Protein AF-A0A820QNE4-F1 (afdb_monomer_lite)

Sequence (200 aa):
MIDTIFLFCFWPSFNEATAAGLERLRAVINTYLSICSSVLGTFIASSLIRHGKLDMIHVRSSTLPRGVAVDTVASSNIGLHDAMIIGTLAGFISTIGFYAVLPKLKLIRIHDACGVHYLYGVPGFQDYLTNLYLTGGLQRSNNIQVVYQAAALVLTLAMTIVGVFFAGALLRLLIFVQKSQYLDDEVHWYKPDEIGSVKL

Secondary structure (DSSP, 8-state):
-HHHHHHHHHHHHHHHTT--HHHHHHHHHHHHHHHHHHHHHHHHHHHHHTTT---HHHHHHHSSTTTGGGTTTSSS---HHHHHHHHHHHHHHHHHHHHHTHHHHHHTT---SS-HIIIIIHHHHHHHHHHHHS---TT--HHHHHHHHHHHHHHHHHHHHHHHHHHHHHHHHSTTS--S--S-GGGTSPPPP-------

Structure (mmCIF, N/CA/C/O backbone):
data_AF-A0A820QNE4-F1
#
_entry.id   AF-A0A820QNE4-F1
#
loop_
_atom_site.group_PDB
_atom_site.id
_atom_site.type_symbol
_atom_site.label_atom_id
_atom_site.label_alt_id
_atom_site.label_comp_id
_atom_site.label_asym_id
_atom_site.label_entity_id
_atom_site.label_seq_id
_atom_site.pdbx_PDB_ins_code
_atom_site.Cartn_x
_atom_site.Cartn_y
_atom_site.Cartn_z
_atom_site.occupancy
_atom_site.B_iso_or_equiv
_atom_site.auth_seq_id
_atom_site.auth_comp_id
_atom_site.auth_asym_id
_atom_site.auth_atom_id
_atom_site.pdbx_PDB_model_num
ATOM 1 N N . MET A 1 1 ? -3.148 -10.133 12.595 1.00 83.94 1 MET A N 1
ATOM 2 C CA . MET A 1 1 ? -1.677 -10.285 12.559 1.00 83.94 1 MET A CA 1
ATOM 3 C C . MET A 1 1 ? -1.271 -11.496 11.736 1.00 83.94 1 MET A C 1
ATOM 5 O O . MET A 1 1 ? -0.307 -11.375 10.999 1.00 83.94 1 MET A O 1
ATOM 9 N N . ILE A 1 2 ? -1.967 -12.637 11.844 1.00 90.56 2 ILE A N 1
ATOM 10 C CA . ILE A 1 2 ? -1.700 -13.819 11.005 1.00 90.56 2 ILE A CA 1
ATOM 11 C C . ILE A 1 2 ? -1.774 -13.451 9.515 1.00 90.56 2 ILE A C 1
ATOM 13 O O . ILE A 1 2 ? -0.807 -13.644 8.790 1.00 90.56 2 ILE A O 1
ATOM 17 N N . ASP A 1 3 ? -2.874 -12.827 9.101 1.00 86.38 3 ASP A N 1
ATOM 18 C CA . ASP A 1 3 ? -3.081 -12.210 7.785 1.00 86.38 3 ASP A CA 1
ATOM 19 C C . ASP A 1 3 ? -1.890 -11.358 7.315 1.00 86.38 3 ASP A C 1
ATOM 21 O O . ASP A 1 3 ? -1.367 -11.563 6.222 1.00 86.38 3 ASP A O 1
ATOM 25 N N . THR A 1 4 ? -1.412 -10.447 8.164 1.00 88.12 4 THR A N 1
ATOM 26 C CA . THR A 1 4 ? -0.263 -9.583 7.867 1.00 88.12 4 THR A CA 1
ATOM 27 C C . THR A 1 4 ? 1.009 -10.382 7.617 1.00 88.12 4 THR A C 1
ATOM 29 O O . THR A 1 4 ? 1.751 -10.061 6.698 1.00 88.12 4 THR A O 1
ATOM 32 N N . ILE A 1 5 ? 1.271 -11.421 8.412 1.00 89.94 5 ILE A N 1
ATOM 33 C CA . ILE A 1 5 ? 2.470 -12.255 8.261 1.00 89.94 5 ILE A CA 1
ATOM 34 C C . ILE A 1 5 ? 2.394 -13.060 6.961 1.00 89.94 5 ILE A C 1
ATOM 36 O O . ILE A 1 5 ? 3.366 -13.097 6.214 1.00 89.94 5 ILE A O 1
ATOM 40 N N . PHE A 1 6 ? 1.236 -13.650 6.654 1.00 91.00 6 PHE A N 1
ATOM 41 C CA . PHE A 1 6 ? 1.032 -14.368 5.395 1.00 91.00 6 PHE A CA 1
ATOM 42 C C . PHE A 1 6 ? 1.269 -13.456 4.193 1.00 91.00 6 PHE A C 1
ATOM 44 O O . PHE A 1 6 ? 2.062 -13.786 3.313 1.00 91.00 6 PHE A O 1
ATOM 51 N N . LEU A 1 7 ? 0.635 -12.284 4.176 1.00 89.94 7 LEU A N 1
ATOM 52 C CA . LEU A 1 7 ? 0.797 -11.344 3.075 1.00 89.94 7 LEU A CA 1
ATOM 53 C C . LEU A 1 7 ? 2.243 -10.818 3.004 1.00 89.94 7 LEU A C 1
ATOM 55 O O . LEU A 1 7 ? 2.778 -10.717 1.909 1.00 89.94 7 LEU A O 1
ATOM 59 N N . PHE A 1 8 ? 2.919 -10.580 4.134 1.00 89.50 8 PHE A N 1
ATOM 60 C CA . PHE A 1 8 ? 4.337 -10.196 4.173 1.00 89.50 8 PHE A 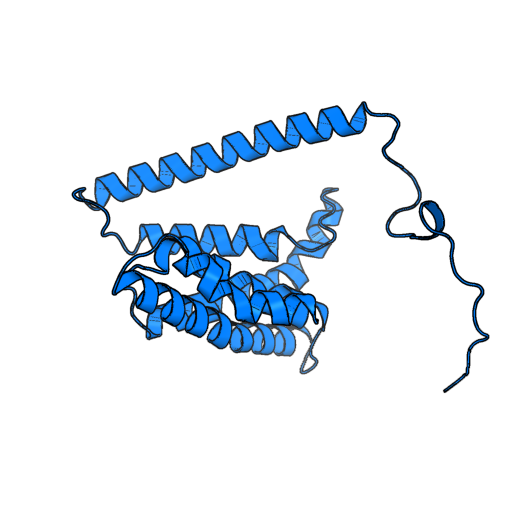CA 1
ATOM 61 C C . PHE A 1 8 ? 5.235 -11.257 3.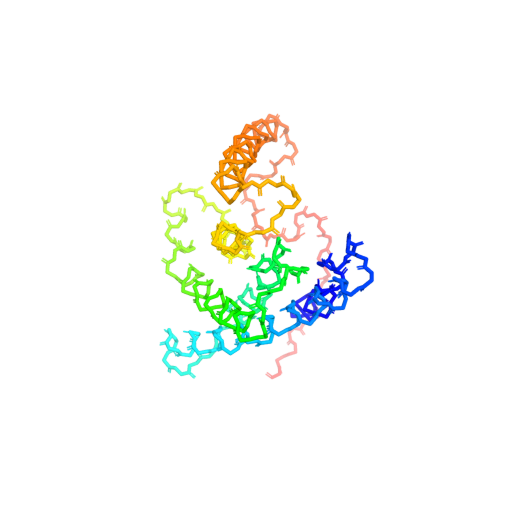519 1.00 89.50 8 PHE A C 1
ATOM 63 O O . PHE A 1 8 ? 6.101 -10.921 2.714 1.00 89.50 8 PHE A O 1
ATOM 70 N N . CYS A 1 9 ? 5.027 -12.535 3.846 1.00 91.38 9 CYS A N 1
ATOM 71 C CA . CYS A 1 9 ? 5.841 -13.633 3.329 1.00 91.38 9 CYS A CA 1
ATOM 72 C C . CYS A 1 9 ? 5.604 -13.902 1.838 1.00 91.38 9 CYS A C 1
ATOM 74 O O . CYS A 1 9 ? 6.553 -14.226 1.129 1.00 91.38 9 CYS A O 1
ATOM 76 N N . PHE A 1 10 ? 4.362 -13.776 1.363 1.00 93.19 10 PHE A N 1
ATOM 77 C CA . PHE A 1 10 ? 3.991 -14.150 -0.006 1.00 93.19 10 PHE A CA 1
ATOM 78 C C . PHE A 1 10 ? 3.961 -12.984 -1.000 1.00 93.19 10 PHE A C 1
ATOM 80 O O . PHE A 1 10 ? 3.854 -13.221 -2.202 1.00 93.19 10 PHE A O 1
ATOM 87 N N . TRP A 1 11 ? 4.115 -11.735 -0.551 1.00 92.50 11 TRP A N 1
ATOM 88 C CA . TRP A 1 11 ? 4.154 -10.589 -1.464 1.00 92.50 11 TRP A CA 1
ATOM 89 C C . TRP A 1 11 ? 5.283 -10.639 -2.505 1.00 92.50 11 TRP A C 1
ATOM 91 O O . TRP A 1 11 ? 5.022 -10.319 -3.662 1.00 92.50 11 TRP A O 1
ATOM 101 N N . PRO A 1 12 ? 6.524 -11.052 -2.169 1.00 94.25 12 PRO A N 1
ATOM 102 C CA . PRO A 1 12 ? 7.571 -11.202 -3.178 1.00 94.25 12 PRO A CA 1
ATOM 103 C C . PRO A 1 12 ? 7.164 -12.157 -4.306 1.00 94.25 12 PRO A C 1
ATOM 105 O O . PRO A 1 12 ? 7.439 -11.874 -5.468 1.00 94.25 12 PRO A O 1
ATOM 108 N N . SER A 1 13 ? 6.436 -13.230 -3.976 1.00 93.88 13 SER A N 1
ATOM 109 C CA . SER A 1 13 ? 5.892 -14.163 -4.967 1.00 93.88 13 SER A CA 1
ATOM 110 C C . SER A 1 13 ? 4.777 -13.553 -5.817 1.00 93.88 13 SER A C 1
ATOM 112 O O . SER A 1 13 ? 4.631 -13.912 -6.981 1.00 93.88 13 SER A O 1
ATOM 114 N N . PHE A 1 14 ? 4.005 -12.616 -5.263 1.00 92.81 14 PHE A N 1
ATOM 115 C CA . PHE A 1 14 ? 3.003 -11.863 -6.014 1.00 92.81 14 PHE A CA 1
ATOM 116 C C . PHE A 1 14 ? 3.662 -10.963 -7.072 1.00 92.81 14 PHE A C 1
ATOM 118 O O . PHE A 1 14 ? 3.334 -11.070 -8.251 1.00 92.81 14 PHE A O 1
ATOM 125 N N . ASN A 1 15 ? 4.652 -10.155 -6.677 1.00 92.44 15 ASN A N 1
ATOM 126 C CA . ASN A 1 15 ? 5.321 -9.209 -7.580 1.00 92.44 15 ASN A CA 1
ATOM 127 C C . ASN A 1 15 ? 6.228 -9.905 -8.616 1.00 92.44 15 ASN A C 1
ATOM 129 O O . ASN A 1 15 ? 6.483 -9.363 -9.690 1.00 92.44 15 ASN A O 1
ATOM 133 N N . GLU A 1 16 ? 6.743 -11.103 -8.319 1.00 93.75 16 GLU A N 1
ATOM 134 C CA . GLU A 1 16 ? 7.575 -11.858 -9.265 1.00 93.75 16 GLU A CA 1
ATOM 135 C C . GLU A 1 16 ? 6.760 -12.678 -10.281 1.00 93.75 16 GLU A C 1
ATOM 137 O O . GLU A 1 16 ? 7.333 -13.153 -11.263 1.00 93.75 16 GLU A O 1
ATOM 142 N N . ALA A 1 17 ? 5.452 -12.870 -10.059 1.00 93.44 17 ALA A N 1
ATOM 143 C CA . ALA A 1 17 ? 4.640 -13.870 -10.759 1.00 93.44 17 ALA A CA 1
ATOM 144 C C . ALA A 1 17 ? 4.645 -13.722 -12.291 1.00 93.44 17 ALA A C 1
ATOM 146 O O . ALA A 1 17 ? 4.551 -14.716 -13.011 1.00 93.44 17 ALA A O 1
ATOM 147 N N . THR A 1 18 ? 4.766 -12.492 -12.795 1.00 86.38 18 THR A N 1
ATOM 148 C CA . THR A 1 18 ? 4.791 -12.186 -14.234 1.00 86.38 18 THR A CA 1
ATOM 149 C C . THR A 1 18 ? 6.200 -11.975 -14.792 1.00 86.38 18 THR A C 1
ATOM 151 O O . THR A 1 18 ? 6.345 -11.703 -15.983 1.00 86.38 18 THR A O 1
ATOM 154 N N . ALA A 1 19 ? 7.241 -12.070 -13.962 1.00 89.94 19 ALA A N 1
ATOM 155 C CA . ALA A 1 19 ? 8.629 -11.849 -14.354 1.00 89.94 19 ALA A CA 1
ATOM 156 C C . ALA A 1 19 ? 9.342 -13.164 -14.714 1.00 89.94 19 ALA A C 1
ATOM 158 O O . ALA A 1 19 ? 9.012 -14.245 -14.222 1.00 89.94 19 ALA A O 1
ATOM 159 N N . ALA A 1 20 ? 10.376 -13.075 -15.554 1.00 90.50 20 ALA A N 1
ATOM 160 C CA . ALA A 1 20 ? 11.150 -14.231 -16.003 1.00 90.50 20 ALA A CA 1
ATOM 161 C C . ALA A 1 20 ? 12.660 -14.041 -15.786 1.00 90.50 20 ALA A C 1
ATOM 163 O O . ALA A 1 20 ? 13.188 -12.930 -15.809 1.00 90.50 20 ALA A O 1
ATOM 164 N N . GLY A 1 21 ? 13.379 -15.148 -15.580 1.00 92.50 21 GLY A N 1
ATOM 165 C CA . GLY A 1 21 ? 14.841 -15.146 -15.479 1.00 92.50 21 GLY A CA 1
ATOM 166 C C . GLY A 1 21 ? 15.380 -14.238 -14.365 1.00 92.50 21 GLY A C 1
ATOM 167 O O . GLY A 1 21 ? 14.986 -14.359 -13.206 1.00 92.50 21 GLY A O 1
ATOM 168 N N . LEU A 1 22 ? 16.304 -13.337 -14.717 1.00 90.62 22 LEU A N 1
ATOM 169 C CA . LEU A 1 22 ? 16.953 -12.419 -13.771 1.00 90.62 22 LEU A CA 1
ATOM 170 C C . LEU A 1 22 ? 15.989 -11.368 -13.198 1.00 90.62 22 LEU A C 1
ATOM 172 O O . LEU A 1 22 ? 16.142 -10.952 -12.051 1.00 90.62 22 LEU A O 1
ATOM 176 N N . GLU A 1 23 ? 14.985 -10.959 -13.974 1.00 90.25 23 GLU A N 1
ATOM 177 C CA . GLU A 1 23 ? 13.972 -9.995 -13.533 1.00 90.25 23 GLU A CA 1
ATOM 178 C C . GLU A 1 23 ? 13.122 -10.556 -12.394 1.00 90.25 23 GLU A C 1
ATOM 180 O O . GLU A 1 23 ? 12.764 -9.819 -11.480 1.00 90.25 23 GLU A O 1
ATOM 185 N N . ARG A 1 24 ? 12.880 -11.873 -12.400 1.00 94.50 24 ARG A N 1
ATOM 186 C CA . ARG A 1 24 ? 12.163 -12.576 -11.332 1.00 94.50 24 ARG A CA 1
ATOM 187 C C . ARG A 1 24 ? 12.914 -12.499 -10.003 1.00 94.50 24 ARG A C 1
ATOM 189 O O . ARG A 1 24 ? 12.361 -12.066 -8.999 1.00 94.50 24 ARG A O 1
ATOM 196 N N . LEU A 1 25 ? 14.209 -12.830 -10.012 1.00 94.19 25 LEU A N 1
ATOM 197 C CA . LEU A 1 25 ? 15.052 -12.714 -8.817 1.00 94.19 25 LEU A CA 1
ATOM 198 C C . LEU A 1 25 ? 15.099 -11.267 -8.303 1.00 94.19 25 LEU A C 1
ATOM 200 O O . LEU A 1 25 ? 15.051 -11.031 -7.097 1.00 94.19 25 LEU A O 1
ATOM 204 N N . ARG A 1 26 ? 15.166 -10.294 -9.218 1.00 93.31 26 ARG A N 1
ATOM 205 C CA . ARG A 1 26 ? 15.162 -8.878 -8.855 1.00 93.31 26 ARG A CA 1
ATOM 206 C C . ARG A 1 26 ? 13.836 -8.449 -8.224 1.00 93.31 26 ARG A C 1
ATOM 208 O O . ARG A 1 26 ? 13.870 -7.785 -7.192 1.00 93.31 26 ARG A O 1
ATOM 215 N N . ALA A 1 27 ? 12.708 -8.892 -8.779 1.00 93.81 27 ALA A N 1
ATOM 216 C CA . ALA A 1 27 ? 11.379 -8.646 -8.228 1.00 93.81 27 ALA A CA 1
ATOM 217 C C . ALA A 1 27 ? 11.249 -9.156 -6.793 1.00 93.81 27 ALA A C 1
ATOM 219 O O . ALA A 1 27 ? 10.794 -8.409 -5.924 1.00 93.81 27 ALA A O 1
ATOM 220 N N . VAL A 1 28 ? 11.744 -10.365 -6.514 1.00 95.25 28 VAL A N 1
ATOM 221 C CA . VAL A 1 28 ? 11.767 -10.913 -5.150 1.00 95.25 28 VAL A CA 1
ATOM 222 C C . VAL A 1 28 ? 12.602 -10.046 -4.215 1.00 95.25 28 VAL A C 1
ATOM 224 O O . VAL A 1 28 ? 12.120 -9.653 -3.155 1.00 95.25 28 VAL A O 1
ATOM 227 N N . ILE A 1 29 ? 13.841 -9.725 -4.599 1.00 94.69 29 ILE A N 1
ATOM 228 C CA . ILE A 1 29 ? 14.779 -8.994 -3.735 1.00 94.69 29 ILE A CA 1
ATOM 229 C C . ILE A 1 29 ? 14.289 -7.567 -3.463 1.00 94.69 29 ILE A C 1
ATOM 231 O O . ILE A 1 29 ? 14.267 -7.143 -2.307 1.00 94.69 29 ILE A O 1
ATOM 235 N N . ASN A 1 30 ? 13.868 -6.835 -4.497 1.00 93.88 30 ASN A N 1
ATOM 236 C CA . ASN A 1 30 ? 13.362 -5.467 -4.361 1.00 93.88 30 ASN A CA 1
ATOM 237 C C . ASN A 1 30 ? 12.115 -5.424 -3.471 1.00 93.88 30 ASN A C 1
ATOM 239 O O . ASN A 1 30 ? 12.021 -4.588 -2.571 1.00 93.88 30 ASN A O 1
ATOM 243 N N . THR A 1 31 ? 11.187 -6.360 -3.681 1.00 94.62 31 THR A N 1
ATOM 244 C CA . THR A 1 31 ? 9.959 -6.458 -2.885 1.00 94.62 31 THR A CA 1
ATOM 245 C C . THR A 1 31 ? 10.274 -6.805 -1.435 1.00 94.62 31 THR A C 1
ATOM 247 O O . THR A 1 31 ? 9.809 -6.122 -0.526 1.00 94.62 31 THR A O 1
ATOM 250 N N . TYR A 1 32 ? 11.129 -7.801 -1.198 1.00 94.12 32 TYR A N 1
ATOM 251 C CA . TYR A 1 32 ? 11.534 -8.196 0.148 1.00 94.12 32 TYR A CA 1
ATOM 252 C C . TYR A 1 32 ? 12.196 -7.040 0.912 1.00 94.12 32 TYR A C 1
ATOM 254 O O . TYR A 1 32 ? 11.790 -6.719 2.029 1.00 94.12 32 TYR A O 1
ATOM 262 N N . LEU A 1 33 ? 13.165 -6.356 0.296 1.00 94.81 33 LEU A N 1
ATOM 263 C CA . LEU A 1 33 ? 13.858 -5.231 0.927 1.00 94.81 33 LEU A CA 1
ATOM 264 C C . LEU A 1 33 ? 12.934 -4.043 1.194 1.00 94.81 33 LEU A C 1
ATOM 266 O O . LEU A 1 33 ? 13.016 -3.460 2.275 1.00 94.81 33 LEU A O 1
ATOM 270 N N . SER A 1 34 ? 12.036 -3.720 0.258 1.00 94.69 34 SER A N 1
ATOM 271 C CA . SER A 1 34 ? 11.019 -2.682 0.452 1.00 94.69 34 SER A CA 1
ATOM 272 C C . SER A 1 34 ? 10.108 -3.009 1.633 1.00 94.69 34 SER A C 1
ATOM 274 O O . SER A 1 34 ? 9.874 -2.167 2.502 1.00 94.69 34 SER A O 1
ATOM 276 N N . ILE A 1 35 ? 9.616 -4.247 1.733 1.00 93.88 35 ILE A N 1
ATOM 277 C CA . ILE A 1 35 ? 8.710 -4.645 2.815 1.00 93.88 35 ILE A CA 1
ATOM 278 C C . ILE A 1 35 ? 9.449 -4.710 4.165 1.00 93.88 35 ILE A C 1
ATOM 280 O O . ILE A 1 35 ? 8.871 -4.347 5.187 1.00 93.88 35 ILE A O 1
ATOM 284 N N . CYS A 1 36 ? 10.734 -5.072 4.201 1.00 93.62 36 CYS A N 1
ATOM 285 C CA . CYS A 1 36 ? 11.544 -4.997 5.420 1.00 93.62 36 CYS A CA 1
ATOM 286 C C . CYS A 1 36 ? 11.805 -3.550 5.867 1.00 93.62 36 CYS A C 1
ATOM 288 O O . CYS A 1 36 ? 11.527 -3.200 7.017 1.00 93.62 36 CYS A O 1
ATOM 290 N N . SER A 1 37 ? 12.321 -2.697 4.976 1.00 93.94 37 SER A N 1
ATOM 291 C CA . SER A 1 37 ? 12.703 -1.313 5.303 1.00 93.94 37 SER A CA 1
ATOM 292 C C . SER A 1 37 ? 11.513 -0.493 5.774 1.00 93.94 37 SER A C 1
ATOM 294 O O . SER A 1 37 ? 11.562 0.294 6.718 1.00 93.94 37 SER A O 1
ATOM 296 N N . SER A 1 38 ? 10.381 -0.757 5.162 1.00 93.50 38 SER A N 1
ATOM 297 C CA . SER A 1 38 ? 9.154 -0.129 5.536 1.00 93.50 38 SER A CA 1
ATOM 298 C C . SER A 1 38 ? 8.715 -0.481 6.954 1.00 93.50 38 SER A C 1
ATOM 300 O O . SER A 1 38 ? 8.139 0.382 7.619 1.00 93.50 38 SER A O 1
ATOM 302 N N . VAL A 1 39 ? 8.974 -1.696 7.478 1.00 94.00 39 VAL A N 1
ATOM 303 C CA . VAL A 1 39 ? 8.604 -2.049 8.870 1.00 94.00 39 VAL A CA 1
ATOM 304 C C . VAL A 1 39 ? 9.246 -1.029 9.796 1.00 94.00 39 VAL A C 1
ATOM 306 O O . VAL A 1 39 ? 8.557 -0.462 10.638 1.00 94.00 39 VAL A O 1
ATOM 309 N N . LEU A 1 40 ? 10.509 -0.690 9.540 1.00 93.94 40 LEU A N 1
ATOM 310 C CA . LEU A 1 40 ? 11.218 0.360 10.261 1.00 93.94 40 LEU A CA 1
ATOM 311 C C . LEU A 1 40 ? 10.491 1.706 10.141 1.00 93.94 40 LEU A C 1
ATOM 313 O O . LEU A 1 40 ? 10.172 2.310 11.162 1.00 93.94 40 LEU A O 1
ATOM 317 N N . GLY A 1 41 ? 10.141 2.137 8.923 1.00 93.69 41 GLY A N 1
ATOM 318 C CA . GLY A 1 41 ? 9.391 3.379 8.688 1.00 93.69 41 GLY A CA 1
ATOM 319 C C . GLY A 1 41 ? 8.069 3.455 9.465 1.00 93.69 41 GLY A C 1
ATOM 320 O O . GLY A 1 41 ? 7.766 4.470 10.092 1.00 93.69 41 GLY A O 1
ATOM 321 N N . THR A 1 42 ? 7.312 2.358 9.508 1.00 94.38 42 THR A N 1
ATOM 322 C CA . THR A 1 42 ? 6.050 2.273 10.256 1.00 94.38 42 THR A CA 1
ATOM 323 C C . THR A 1 42 ? 6.255 2.306 11.764 1.00 94.38 42 THR A C 1
ATOM 325 O O . THR A 1 42 ? 5.501 2.995 12.450 1.00 94.38 42 THR A O 1
ATOM 328 N N . PHE A 1 43 ? 7.254 1.596 12.290 1.00 94.50 43 PHE A N 1
ATOM 329 C CA . PHE A 1 43 ? 7.551 1.595 13.724 1.00 94.50 43 PHE A CA 1
ATOM 330 C C . PHE A 1 43 ? 8.052 2.964 14.191 1.00 94.50 43 PHE A C 1
ATOM 332 O O . PHE A 1 43 ? 7.588 3.459 15.218 1.00 94.50 43 PHE A O 1
ATOM 339 N N . ILE A 1 44 ? 8.925 3.609 13.409 1.00 94.88 44 ILE A N 1
ATOM 340 C CA . ILE A 1 44 ? 9.398 4.974 13.668 1.00 94.88 44 ILE A CA 1
ATOM 341 C C . ILE A 1 44 ? 8.208 5.939 13.682 1.00 94.88 44 ILE A C 1
ATOM 343 O O . ILE A 1 44 ? 7.995 6.629 14.677 1.00 94.88 44 ILE A O 1
ATOM 347 N N . ALA A 1 45 ? 7.385 5.945 12.627 1.00 94.44 45 ALA A N 1
ATOM 348 C CA . ALA A 1 45 ? 6.210 6.812 12.549 1.00 94.44 45 ALA A CA 1
ATOM 349 C C . ALA A 1 45 ? 5.225 6.559 13.700 1.00 94.44 45 ALA A C 1
ATOM 351 O O . ALA A 1 45 ? 4.759 7.502 14.336 1.00 94.44 45 ALA A O 1
ATOM 352 N N . SER A 1 46 ? 4.930 5.293 14.010 1.00 95.38 46 SER A N 1
ATOM 353 C CA . SER A 1 46 ? 3.995 4.953 15.083 1.00 95.38 46 SER A CA 1
ATOM 354 C C . SER A 1 46 ? 4.516 5.398 16.446 1.00 95.38 46 SER A C 1
ATOM 356 O O . SER A 1 46 ? 3.736 5.924 17.236 1.00 95.38 46 SER A O 1
ATOM 358 N N . SER A 1 47 ? 5.809 5.201 16.714 1.00 95.00 47 SER A N 1
ATOM 359 C CA . SER A 1 47 ? 6.444 5.632 17.960 1.00 95.00 47 SER A CA 1
ATOM 360 C C . SER A 1 47 ? 6.410 7.155 18.104 1.00 95.00 47 SER A C 1
ATOM 362 O O . SER A 1 47 ? 6.028 7.664 19.158 1.00 95.00 47 SER A O 1
ATOM 364 N N . LEU A 1 48 ? 6.706 7.896 17.030 1.00 94.94 48 LEU A N 1
ATOM 365 C CA . LEU A 1 48 ? 6.636 9.362 17.020 1.00 94.94 48 LEU A CA 1
ATOM 366 C C . LEU A 1 48 ? 5.213 9.872 17.288 1.00 94.94 48 LEU A C 1
ATOM 368 O O . LEU A 1 48 ? 5.020 10.744 18.131 1.00 94.94 48 LEU A O 1
ATOM 372 N N . ILE A 1 49 ? 4.210 9.301 16.616 1.00 94.38 49 ILE A N 1
ATOM 373 C CA . ILE A 1 49 ? 2.802 9.715 16.737 1.00 94.38 49 ILE A CA 1
ATOM 374 C C . ILE A 1 49 ? 2.230 9.403 18.124 1.00 94.38 49 ILE A C 1
ATOM 376 O O . ILE A 1 49 ? 1.393 10.143 18.635 1.00 94.38 49 ILE A O 1
ATOM 380 N N . ARG A 1 50 ? 2.640 8.288 18.737 1.00 93.44 50 ARG A N 1
ATOM 381 C CA . ARG A 1 50 ? 2.073 7.798 20.004 1.00 93.44 50 ARG A CA 1
ATOM 382 C C . ARG A 1 50 ? 3.019 8.002 21.189 1.00 93.44 50 ARG A C 1
ATOM 384 O O . ARG A 1 50 ? 2.875 7.317 22.200 1.00 9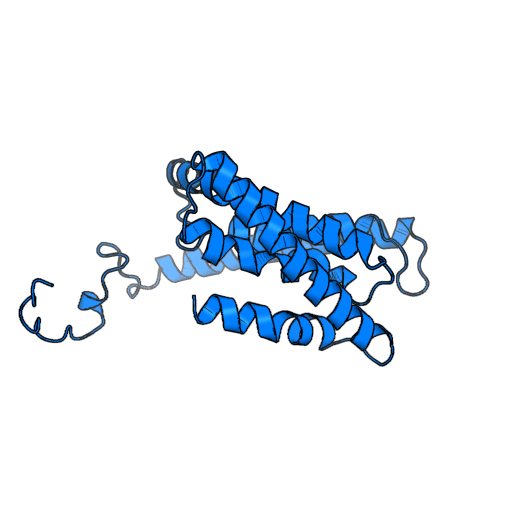3.44 50 ARG A O 1
ATOM 391 N N . HIS A 1 51 ? 3.963 8.940 21.073 1.00 92.50 51 HIS A N 1
ATOM 392 C CA . HIS A 1 51 ? 4.897 9.340 22.132 1.00 92.50 51 HIS A CA 1
ATOM 393 C C . HIS A 1 51 ? 5.633 8.152 22.779 1.00 92.50 51 HIS A C 1
ATOM 395 O O . HIS A 1 51 ? 5.610 7.968 23.995 1.00 92.50 51 HIS A O 1
ATOM 401 N N . GLY A 1 52 ? 6.254 7.312 21.952 1.00 90.44 52 GLY A N 1
ATOM 402 C CA . GLY A 1 52 ? 7.021 6.141 22.384 1.00 90.44 52 GLY A CA 1
ATOM 403 C C . GLY A 1 52 ? 6.210 4.849 22.508 1.00 90.44 52 GLY A C 1
ATOM 404 O O . GLY A 1 52 ? 6.787 3.798 22.779 1.00 90.44 52 GLY A O 1
ATOM 405 N N . LYS A 1 53 ? 4.888 4.887 22.296 1.00 91.75 53 LYS A N 1
ATOM 406 C CA . LYS A 1 53 ? 4.040 3.684 22.243 1.00 91.75 53 LYS A CA 1
ATOM 407 C C . LYS A 1 53 ? 3.848 3.204 20.803 1.00 91.75 53 LYS A C 1
ATOM 409 O O . LYS A 1 53 ? 3.975 3.968 19.852 1.00 91.75 53 LYS A O 1
ATOM 414 N N . LEU A 1 54 ? 3.514 1.930 20.631 1.00 92.06 54 LEU A N 1
ATOM 415 C CA . LEU A 1 54 ? 3.185 1.363 19.323 1.00 92.06 54 LEU A CA 1
ATOM 416 C C . LEU A 1 54 ? 1.686 1.097 19.240 1.00 92.06 54 LEU A C 1
ATOM 418 O O . LEU A 1 54 ? 1.102 0.540 20.168 1.00 92.06 54 LEU A O 1
ATOM 422 N N . ASP A 1 55 ? 1.070 1.505 18.131 1.00 91.12 55 ASP A N 1
ATOM 423 C CA . ASP A 1 55 ? -0.329 1.200 17.853 1.00 91.12 55 ASP A CA 1
ATOM 424 C C . ASP A 1 55 ? -0.417 -0.043 16.967 1.00 91.12 55 ASP A C 1
ATOM 426 O O . ASP A 1 55 ? 0.188 -0.105 15.892 1.00 91.12 55 ASP A O 1
ATOM 430 N N . MET A 1 56 ? -1.186 -1.036 17.407 1.00 89.75 56 MET A N 1
ATOM 431 C CA . MET A 1 56 ? -1.346 -2.286 16.671 1.00 89.75 56 MET A CA 1
ATOM 432 C C . MET A 1 56 ? -2.022 -2.073 15.310 1.00 89.75 56 MET A C 1
ATOM 434 O O . MET A 1 56 ? -1.767 -2.845 14.388 1.00 89.75 56 MET A O 1
ATOM 438 N N . ILE A 1 57 ? -2.843 -1.030 15.145 1.00 87.69 57 ILE A N 1
ATOM 439 C CA . ILE A 1 57 ? -3.446 -0.703 13.846 1.00 87.69 57 ILE A CA 1
ATOM 440 C C . ILE A 1 57 ? -2.362 -0.237 12.872 1.00 87.69 57 ILE A C 1
ATOM 442 O O . ILE A 1 57 ? -2.322 -0.698 11.735 1.00 87.69 57 ILE A O 1
ATOM 446 N N . HIS A 1 58 ? -1.422 0.600 13.319 1.00 89.88 58 HIS A N 1
ATOM 447 C CA . HIS A 1 58 ? -0.293 1.015 12.482 1.00 89.88 58 HIS A CA 1
ATOM 448 C C . HIS A 1 58 ? 0.595 -0.180 12.131 1.00 89.88 58 HIS A C 1
ATOM 450 O O . HIS A 1 58 ? 0.952 -0.365 10.973 1.00 89.88 58 HIS A O 1
ATOM 456 N N . VAL A 1 59 ? 0.911 -1.034 13.108 1.00 89.56 59 VAL A N 1
ATOM 457 C CA . VAL A 1 59 ? 1.748 -2.215 12.863 1.00 89.56 59 VAL A CA 1
ATOM 458 C C . VAL A 1 59 ? 1.051 -3.181 11.911 1.00 89.56 59 VAL A C 1
ATOM 460 O O . VAL A 1 59 ? 1.661 -3.610 10.947 1.00 89.56 59 VAL A O 1
ATOM 463 N N . ARG A 1 60 ? -0.227 -3.508 12.099 1.00 86.62 60 ARG A N 1
ATOM 464 C CA . ARG A 1 60 ? -0.932 -4.452 11.218 1.00 86.62 60 ARG A CA 1
ATOM 465 C C . ARG A 1 60 ? -1.159 -3.889 9.816 1.00 86.62 60 ARG A C 1
ATOM 467 O O . ARG A 1 60 ? -0.948 -4.596 8.836 1.00 86.62 60 ARG A O 1
ATOM 474 N N . SER A 1 61 ? -1.587 -2.634 9.730 1.00 80.75 61 SER A N 1
ATOM 475 C CA . SER A 1 61 ? -2.091 -2.059 8.483 1.00 80.75 61 SER A CA 1
ATOM 476 C C . SER A 1 61 ? -1.045 -1.268 7.715 1.00 80.75 61 SER A C 1
ATOM 478 O O . SER A 1 61 ? -1.176 -1.118 6.515 1.00 80.75 61 SER A O 1
ATOM 480 N N . SER A 1 62 ? 0.003 -0.755 8.359 1.00 79.56 62 SER A N 1
ATOM 481 C CA . SER A 1 62 ? 1.068 -0.021 7.666 1.00 79.56 62 SER A CA 1
ATOM 482 C C . SER A 1 62 ? 2.320 -0.865 7.438 1.00 79.56 62 SER A C 1
ATOM 484 O O . SER A 1 62 ? 3.172 -0.412 6.682 1.00 79.56 62 SER A O 1
ATOM 486 N N . THR A 1 63 ? 2.421 -2.094 7.990 1.00 76.56 63 THR A N 1
ATOM 487 C CA . THR A 1 63 ? 3.555 -3.009 7.706 1.00 76.56 63 THR A CA 1
ATOM 488 C C . THR A 1 63 ? 3.461 -3.803 6.396 1.00 76.56 63 THR A C 1
ATOM 490 O O . THR A 1 63 ? 4.444 -4.316 5.863 1.00 76.56 63 THR A O 1
ATOM 493 N N . LEU A 1 64 ? 2.264 -3.883 5.847 1.00 67.06 64 LEU A N 1
ATOM 494 C CA . LEU A 1 64 ? 1.963 -4.628 4.640 1.00 67.06 64 LEU A CA 1
ATOM 495 C C . LEU A 1 64 ? 1.915 -3.848 3.302 1.00 67.06 64 LEU A C 1
ATOM 497 O O . LEU A 1 64 ? 2.366 -4.396 2.300 1.00 67.06 64 LEU A O 1
ATOM 501 N N . PRO A 1 65 ? 1.468 -2.577 3.253 1.00 58.94 65 PRO A N 1
ATOM 502 C CA . PRO A 1 65 ? 1.271 -1.804 2.022 1.00 58.94 65 PRO A CA 1
ATOM 503 C C . PRO A 1 65 ? 2.489 -1.655 1.096 1.00 58.94 65 PRO A C 1
ATOM 505 O O . PRO A 1 65 ? 2.381 -1.115 0.004 1.00 58.94 65 PRO A O 1
ATOM 508 N N . ARG A 1 66 ? 3.690 -2.040 1.530 1.00 61.94 66 ARG A N 1
ATOM 509 C CA . ARG A 1 66 ? 4.947 -1.634 0.883 1.00 61.94 66 ARG A CA 1
ATOM 510 C C . ARG A 1 66 ? 5.425 -2.572 -0.211 1.00 61.94 66 ARG A C 1
ATOM 512 O O . ARG A 1 66 ? 6.288 -2.184 -0.989 1.00 61.94 66 ARG A O 1
ATOM 519 N N . GLY A 1 67 ? 4.809 -3.748 -0.316 1.00 70.75 67 GLY A N 1
ATOM 520 C CA . GLY A 1 67 ? 4.892 -4.556 -1.528 1.00 70.75 67 GLY A CA 1
ATOM 521 C C . GLY A 1 67 ? 4.171 -3.887 -2.702 1.00 70.75 67 GLY A C 1
ATOM 522 O O . GLY A 1 67 ? 4.661 -3.958 -3.822 1.00 70.75 67 GLY A O 1
ATOM 523 N N . VAL A 1 68 ? 3.087 -3.141 -2.426 1.00 85.81 68 VAL A N 1
ATOM 524 C CA . VAL A 1 68 ? 2.380 -2.305 -3.418 1.00 85.81 68 VAL A CA 1
ATOM 525 C C . VAL A 1 68 ? 3.266 -1.150 -3.890 1.00 85.81 68 VAL A C 1
ATOM 527 O O . VAL A 1 68 ? 3.270 -0.821 -5.065 1.00 85.81 68 VAL A O 1
ATOM 530 N N . ALA A 1 69 ? 4.037 -0.542 -2.980 1.00 88.56 69 ALA A N 1
ATOM 531 C CA . ALA A 1 69 ? 4.862 0.635 -3.273 1.00 88.56 69 ALA A CA 1
ATOM 532 C C . ALA A 1 69 ? 6.018 0.379 -4.261 1.00 88.56 69 ALA A C 1
ATOM 534 O O . ALA A 1 69 ? 6.647 1.336 -4.703 1.00 88.56 69 ALA A O 1
ATOM 535 N N . VAL A 1 70 ? 6.320 -0.887 -4.556 1.00 90.88 70 VAL A N 1
ATOM 536 C CA . VAL A 1 70 ? 7.342 -1.295 -5.529 1.00 90.88 70 VAL A CA 1
ATOM 537 C C . VAL A 1 70 ? 6.785 -2.249 -6.584 1.00 90.88 70 VAL A C 1
ATOM 539 O O . VAL A 1 70 ? 7.568 -2.917 -7.245 1.00 90.88 70 VAL A O 1
ATOM 542 N N . ASP A 1 71 ? 5.464 -2.368 -6.718 1.00 89.88 71 ASP A N 1
ATOM 543 C CA . ASP A 1 71 ? 4.818 -3.390 -7.549 1.00 89.88 71 ASP A CA 1
ATOM 544 C C . ASP A 1 71 ? 5.229 -3.265 -9.025 1.00 89.88 71 ASP A C 1
ATOM 546 O O . ASP A 1 71 ? 5.875 -4.149 -9.592 1.00 89.88 71 ASP A O 1
ATOM 550 N N . THR A 1 72 ? 4.992 -2.102 -9.635 1.00 88.31 72 THR A N 1
ATOM 551 C CA . THR A 1 72 ? 5.321 -1.862 -11.048 1.00 88.31 72 THR A CA 1
ATOM 552 C C . THR A 1 72 ? 6.820 -1.746 -11.317 1.00 88.31 72 THR A C 1
ATOM 554 O O . THR A 1 72 ? 7.247 -1.846 -12.470 1.00 88.31 72 THR A O 1
ATOM 557 N N . VAL A 1 73 ? 7.634 -1.512 -10.283 1.00 88.88 73 VAL A N 1
ATOM 558 C CA . VAL A 1 73 ? 9.095 -1.383 -10.395 1.00 88.88 73 VAL A CA 1
ATOM 559 C C . VAL A 1 73 ? 9.859 -2.578 -9.822 1.00 88.88 73 VAL A C 1
ATOM 561 O O . VAL A 1 73 ? 11.090 -2.551 -9.792 1.00 88.88 73 VAL A O 1
ATOM 564 N N . ALA A 1 74 ? 9.170 -3.647 -9.413 1.00 91.00 74 ALA A N 1
ATOM 565 C CA . ALA A 1 74 ? 9.786 -4.789 -8.745 1.00 91.00 74 ALA A CA 1
ATOM 566 C C . ALA A 1 74 ? 10.861 -5.440 -9.628 1.00 91.00 74 ALA A C 1
ATOM 568 O O . ALA A 1 74 ? 11.989 -5.655 -9.182 1.00 91.00 74 ALA A O 1
ATOM 569 N N . SER A 1 75 ? 10.547 -5.698 -10.898 1.00 89.31 75 SER A N 1
ATOM 570 C CA . SER A 1 75 ? 11.467 -6.293 -11.879 1.00 89.31 75 SER A CA 1
ATOM 571 C C . SER A 1 75 ? 12.522 -5.313 -12.415 1.00 89.31 75 SER A C 1
ATOM 573 O O . SER A 1 75 ? 13.556 -5.727 -12.963 1.00 89.31 75 SER A O 1
ATOM 575 N N . SER A 1 76 ? 12.300 -4.011 -12.237 1.00 86.94 76 SER A N 1
ATOM 576 C CA . SER A 1 76 ? 13.159 -2.947 -12.754 1.00 86.94 76 SER A CA 1
ATOM 577 C C . SER A 1 76 ? 14.478 -2.848 -11.989 1.00 86.94 76 SER A C 1
ATOM 579 O O . SER A 1 76 ? 14.582 -3.177 -10.805 1.00 86.94 76 SER A O 1
ATOM 581 N N . ASN A 1 77 ? 15.531 -2.382 -12.667 1.00 87.00 77 ASN A N 1
ATOM 582 C CA . ASN A 1 77 ? 16.853 -2.219 -12.060 1.00 87.00 77 ASN A CA 1
ATOM 583 C C . ASN A 1 77 ? 16.959 -0.926 -11.238 1.00 87.00 77 ASN A C 1
ATOM 585 O O . ASN A 1 77 ? 17.698 -0.016 -11.599 1.00 87.00 77 ASN A O 1
ATOM 589 N N . ILE A 1 78 ? 16.200 -0.857 -10.147 1.00 86.62 78 ILE A N 1
ATOM 590 C CA . ILE A 1 78 ? 16.121 0.319 -9.269 1.00 86.62 78 ILE A CA 1
ATOM 591 C C . ILE A 1 78 ? 17.268 0.372 -8.249 1.00 86.62 78 ILE A C 1
ATOM 593 O O . ILE A 1 78 ? 17.554 1.411 -7.682 1.00 86.62 78 ILE A O 1
ATOM 597 N N . GLY A 1 79 ? 17.958 -0.748 -8.023 1.00 87.19 79 GLY A N 1
ATOM 598 C CA . GLY A 1 79 ? 18.991 -0.857 -6.997 1.00 87.19 79 GLY A CA 1
ATOM 599 C C . GLY A 1 79 ? 18.430 -1.093 -5.588 1.00 87.19 79 GLY A C 1
ATOM 600 O O . GLY A 1 79 ? 17.323 -0.696 -5.234 1.00 87.19 79 GLY A O 1
ATOM 601 N N . LEU A 1 80 ? 19.227 -1.767 -4.757 1.00 91.19 80 LEU A N 1
ATOM 602 C CA . LEU A 1 80 ? 18.819 -2.224 -3.420 1.00 91.19 80 LEU A CA 1
ATOM 603 C C . LEU A 1 80 ? 18.480 -1.056 -2.479 1.00 91.19 80 LEU A C 1
ATOM 605 O O . LEU A 1 80 ? 17.559 -1.141 -1.672 1.00 91.19 80 LEU A O 1
ATOM 609 N N . HIS A 1 81 ? 19.240 0.033 -2.586 1.00 92.12 81 HIS A N 1
ATOM 610 C CA . HIS A 1 81 ? 19.064 1.233 -1.774 1.00 92.12 81 HIS A CA 1
ATOM 611 C C . HIS A 1 81 ? 17.719 1.914 -2.044 1.00 92.12 81 HIS A C 1
ATOM 613 O O . HIS A 1 81 ? 16.995 2.239 -1.102 1.00 92.12 81 HIS A O 1
ATOM 619 N N . ASP A 1 82 ? 17.352 2.066 -3.315 1.00 89.94 82 ASP A N 1
ATOM 620 C CA . ASP A 1 82 ? 16.134 2.783 -3.685 1.00 89.94 82 ASP A CA 1
ATOM 621 C C . ASP A 1 82 ? 14.896 1.977 -3.290 1.00 89.94 82 ASP A C 1
ATOM 623 O O . ASP A 1 82 ? 13.959 2.545 -2.730 1.00 89.94 82 ASP A O 1
ATOM 627 N N . ALA A 1 83 ? 14.938 0.643 -3.429 1.00 92.19 83 ALA A N 1
ATOM 628 C CA . ALA A 1 83 ? 13.904 -0.248 -2.895 1.00 92.19 83 ALA A CA 1
ATOM 629 C C . ALA A 1 83 ? 13.680 -0.032 -1.384 1.00 92.19 83 ALA A C 1
ATOM 631 O O . ALA A 1 83 ? 12.542 0.068 -0.919 1.00 92.19 83 ALA A O 1
ATOM 632 N N . MET A 1 84 ? 14.762 0.106 -0.607 1.00 94.56 84 MET A N 1
ATOM 633 C CA . MET A 1 84 ? 14.665 0.365 0.831 1.00 94.56 84 MET A CA 1
ATOM 634 C C . MET A 1 84 ? 14.101 1.758 1.146 1.00 94.56 84 MET A C 1
ATOM 636 O O . MET A 1 84 ? 13.299 1.882 2.078 1.00 94.56 84 MET A O 1
ATOM 640 N N . ILE A 1 85 ? 14.477 2.795 0.392 1.00 93.38 85 ILE A N 1
ATOM 641 C CA . ILE A 1 85 ? 13.933 4.152 0.564 1.00 93.38 85 ILE A CA 1
ATOM 642 C C . ILE A 1 85 ? 12.435 4.173 0.279 1.00 93.38 85 ILE A C 1
ATOM 644 O O . ILE A 1 85 ? 11.670 4.660 1.113 1.00 93.38 85 ILE A O 1
ATOM 648 N N . ILE A 1 86 ? 12.016 3.618 -0.861 1.00 92.62 86 ILE A N 1
ATOM 649 C CA . ILE A 1 86 ? 10.609 3.568 -1.278 1.00 92.62 86 ILE A CA 1
ATOM 650 C C . ILE A 1 86 ? 9.775 2.892 -0.191 1.00 92.62 86 ILE A C 1
ATOM 652 O O . ILE A 1 86 ? 8.770 3.454 0.252 1.00 92.62 86 ILE A O 1
ATOM 656 N N . GLY A 1 87 ? 10.240 1.742 0.305 1.00 93.56 87 GLY A N 1
ATOM 657 C CA . GLY A 1 87 ? 9.603 1.052 1.416 1.00 93.56 87 GLY A CA 1
ATOM 658 C C . GLY A 1 87 ? 9.517 1.921 2.673 1.00 93.56 87 GLY A C 1
ATOM 659 O O . GLY A 1 87 ? 8.430 2.110 3.224 1.00 93.56 87 GLY A O 1
ATOM 660 N N . THR A 1 88 ? 10.632 2.494 3.133 1.00 94.56 88 THR A N 1
ATOM 661 C CA . THR A 1 88 ? 10.664 3.313 4.360 1.00 94.56 88 THR A CA 1
ATOM 662 C C . THR A 1 88 ? 9.674 4.476 4.281 1.00 94.56 88 THR A C 1
ATOM 664 O O . THR A 1 88 ? 8.883 4.672 5.208 1.00 94.56 88 THR A O 1
ATOM 667 N N . LEU A 1 89 ? 9.662 5.198 3.155 1.00 93.56 89 LEU A N 1
ATOM 668 C CA . LEU A 1 89 ? 8.730 6.296 2.901 1.00 93.56 89 LEU A CA 1
ATOM 669 C C . LEU A 1 89 ? 7.280 5.810 2.862 1.00 93.56 89 LEU A C 1
ATOM 671 O O . LEU A 1 89 ? 6.431 6.402 3.524 1.00 93.56 89 LEU A O 1
ATOM 675 N N . ALA A 1 90 ? 7.001 4.701 2.175 1.00 93.25 90 ALA A N 1
ATOM 676 C CA . ALA A 1 90 ? 5.655 4.143 2.091 1.00 93.25 90 ALA A CA 1
ATOM 677 C C . ALA A 1 90 ? 5.120 3.743 3.475 1.00 93.25 90 ALA A C 1
ATOM 679 O O . ALA A 1 90 ? 3.978 4.058 3.815 1.00 93.25 90 ALA A O 1
ATOM 680 N N . GLY A 1 91 ? 5.947 3.102 4.309 1.00 92.75 91 GLY A N 1
ATOM 681 C CA . GLY A 1 91 ? 5.590 2.749 5.686 1.00 92.75 91 GLY A CA 1
ATOM 682 C C . GLY A 1 91 ? 5.338 3.972 6.565 1.00 92.75 91 GLY A C 1
ATOM 683 O O . GLY A 1 91 ? 4.400 3.972 7.359 1.00 92.75 91 GLY A O 1
ATOM 684 N N . PHE A 1 92 ? 6.129 5.029 6.391 1.00 93.44 92 PHE A N 1
ATOM 685 C CA . PHE A 1 92 ? 5.993 6.274 7.142 1.00 93.44 92 PHE A CA 1
ATOM 686 C C . PHE A 1 92 ? 4.733 7.063 6.742 1.00 93.44 92 PHE A C 1
ATOM 688 O O . PHE A 1 92 ? 3.929 7.430 7.603 1.00 93.44 92 PHE A O 1
ATOM 695 N N . ILE A 1 93 ? 4.521 7.268 5.436 1.00 92.88 93 ILE A N 1
ATOM 696 C CA . ILE A 1 93 ? 3.367 7.986 4.872 1.00 92.88 93 ILE A CA 1
ATOM 697 C C . ILE A 1 93 ? 2.063 7.265 5.222 1.00 92.88 93 ILE A C 1
ATOM 699 O O . ILE A 1 93 ? 1.112 7.908 5.670 1.00 92.88 93 ILE A O 1
ATOM 703 N N . SER A 1 94 ? 2.026 5.936 5.074 1.00 93.19 94 SER A N 1
ATOM 704 C CA . SER A 1 94 ? 0.834 5.140 5.391 1.00 93.19 94 SER A CA 1
ATOM 705 C C . SER A 1 94 ? 0.462 5.288 6.864 1.00 93.19 94 SER A C 1
ATOM 707 O O . SER A 1 94 ? -0.680 5.629 7.167 1.00 93.19 94 SER A O 1
ATOM 709 N N . THR A 1 95 ? 1.426 5.152 7.783 1.00 93.62 95 THR A N 1
ATOM 710 C CA . THR A 1 95 ? 1.176 5.296 9.225 1.00 93.62 95 THR A CA 1
ATOM 711 C C . THR A 1 95 ? 0.630 6.682 9.586 1.00 93.62 95 THR A C 1
ATOM 713 O O . THR A 1 95 ? -0.327 6.787 10.355 1.00 93.62 95 THR A O 1
ATOM 716 N N . ILE A 1 96 ? 1.190 7.754 9.012 1.00 91.81 96 ILE A N 1
ATOM 717 C CA . ILE A 1 96 ? 0.670 9.115 9.216 1.00 91.81 96 ILE A CA 1
ATOM 718 C C . ILE A 1 96 ? -0.752 9.241 8.668 1.00 91.81 96 ILE A C 1
ATOM 720 O O . ILE A 1 96 ? -1.607 9.837 9.320 1.00 91.81 96 ILE A O 1
ATOM 724 N N . GLY A 1 97 ? -1.026 8.672 7.496 1.00 89.44 97 GLY A N 1
ATOM 725 C CA . GLY A 1 97 ? -2.350 8.683 6.881 1.00 89.44 97 GLY A CA 1
ATOM 726 C C . GLY A 1 97 ? -3.418 7.983 7.723 1.00 89.44 97 GLY A C 1
ATOM 727 O O . GLY A 1 97 ? -4.489 8.553 7.959 1.00 89.44 97 GLY A O 1
ATOM 728 N N . PHE A 1 98 ? -3.095 6.797 8.252 1.00 88.94 98 PHE A N 1
ATOM 729 C CA . PHE A 1 98 ? -3.949 6.047 9.179 1.00 88.94 98 PHE A CA 1
ATOM 730 C C . PHE A 1 98 ? -4.301 6.863 10.427 1.00 88.94 98 PHE A C 1
ATOM 732 O O . PHE A 1 98 ? -5.457 6.873 10.848 1.00 88.94 98 PHE A O 1
ATOM 739 N N . TYR A 1 99 ? -3.333 7.587 10.990 1.00 90.31 99 TYR A N 1
ATOM 740 C CA . TYR A 1 99 ? -3.565 8.425 12.162 1.00 90.31 99 TYR A CA 1
ATOM 741 C C . TYR A 1 99 ? -4.335 9.714 11.837 1.00 90.31 99 TYR A C 1
ATOM 743 O O . TYR A 1 99 ? -5.314 10.051 12.501 1.00 90.31 99 TYR A O 1
ATOM 751 N N . ALA A 1 100 ? -3.886 10.465 10.831 1.00 88.88 100 ALA A N 1
ATOM 752 C CA . ALA A 1 100 ? -4.299 11.849 10.631 1.00 88.88 100 ALA A CA 1
ATOM 753 C C . ALA A 1 100 ? -5.514 12.010 9.713 1.00 88.88 100 ALA A C 1
ATOM 755 O O . ALA A 1 100 ? -6.275 12.967 9.877 1.00 88.88 100 ALA A O 1
ATOM 756 N N . VAL A 1 101 ? -5.684 11.132 8.721 1.00 85.69 101 VAL A N 1
ATOM 757 C CA . VAL A 1 101 ? -6.661 11.339 7.642 1.00 85.69 101 VAL A CA 1
ATOM 758 C C . VAL A 1 101 ? -7.813 10.350 7.704 1.00 85.69 101 VAL A C 1
ATOM 760 O O . VAL A 1 101 ? -8.951 10.758 7.477 1.00 85.69 101 VAL A O 1
ATOM 763 N N . LEU A 1 102 ? -7.573 9.096 8.094 1.00 86.00 102 LEU A N 1
ATOM 764 C CA . LEU A 1 102 ? -8.648 8.109 8.239 1.00 86.00 102 LEU A CA 1
ATOM 765 C C . LEU A 1 102 ? -9.800 8.594 9.153 1.00 86.00 102 LEU A C 1
ATOM 767 O O . LEU A 1 102 ? -10.962 8.435 8.770 1.00 86.00 102 LEU A O 1
ATOM 771 N N . PRO A 1 103 ? -9.551 9.279 10.293 1.00 86.19 103 PRO A N 1
ATOM 772 C CA . PRO A 1 103 ? -10.630 9.864 11.093 1.00 86.19 103 PRO A CA 1
ATOM 773 C C . PRO A 1 103 ? -11.361 11.013 10.381 1.00 86.19 103 PRO A C 1
ATOM 775 O O . PRO A 1 103 ? -12.563 11.188 10.569 1.00 86.19 103 PRO A O 1
ATOM 778 N N . LYS A 1 104 ? -10.657 11.785 9.543 1.00 89.81 104 LYS A N 1
ATOM 779 C CA . LYS A 1 104 ? -11.220 12.924 8.798 1.00 89.81 104 LYS A CA 1
ATOM 780 C C . LYS A 1 104 ? -12.090 12.478 7.623 1.00 89.81 104 LYS A C 1
ATOM 782 O O . LYS A 1 104 ? -13.063 13.157 7.314 1.00 89.81 104 LYS A O 1
ATOM 787 N N . LEU A 1 105 ? -11.805 11.327 7.007 1.00 86.94 105 LEU A N 1
ATOM 788 C CA . LEU A 1 105 ? -12.643 10.757 5.941 1.00 86.94 105 LEU A CA 1
ATOM 789 C C . LEU A 1 105 ? -14.076 10.471 6.420 1.00 86.94 105 LEU A C 1
ATOM 791 O O . LEU A 1 105 ? -15.037 10.693 5.681 1.00 86.94 105 LEU A O 1
ATOM 795 N N . LYS A 1 106 ? -14.242 10.096 7.695 1.00 85.00 106 LYS A N 1
ATOM 796 C CA . LYS A 1 106 ? -15.568 9.904 8.303 1.00 85.00 106 LYS A CA 1
ATOM 797 C C . LYS A 1 106 ? -16.396 11.192 8.316 1.00 85.00 106 LYS A C 1
ATOM 799 O O . LYS A 1 106 ? -17.612 11.130 8.149 1.00 85.00 106 LYS A O 1
ATOM 804 N N . LEU A 1 107 ? -15.754 12.359 8.439 1.00 89.56 107 LEU A N 1
ATOM 805 C CA . LEU A 1 107 ? -16.438 13.657 8.447 1.00 89.56 107 LEU A CA 1
ATOM 806 C C . LEU A 1 107 ? -17.108 13.970 7.100 1.00 89.56 107 LEU A C 1
ATOM 808 O O . LEU A 1 107 ? -18.166 14.591 7.067 1.00 89.56 107 LEU A O 1
ATOM 812 N N . ILE A 1 108 ? -16.538 13.479 5.997 1.00 92.50 108 ILE A N 1
ATOM 813 C CA . ILE A 1 108 ? -17.101 13.604 4.644 1.00 92.50 108 ILE A CA 1
ATOM 814 C C . ILE A 1 108 ? -17.933 12.379 4.229 1.00 92.50 108 ILE A C 1
ATOM 816 O O . ILE A 1 108 ? -18.207 12.182 3.048 1.00 92.50 108 ILE A O 1
ATOM 820 N N . ARG A 1 109 ? -18.363 11.560 5.201 1.00 89.50 109 ARG A N 1
ATOM 821 C CA . ARG A 1 109 ? -19.174 10.339 5.020 1.00 89.50 109 ARG A CA 1
ATOM 822 C C . ARG A 1 109 ? -18.496 9.226 4.209 1.00 89.50 109 ARG A C 1
ATOM 824 O O . ARG A 1 109 ? -19.179 8.303 3.759 1.00 89.50 109 ARG A O 1
ATOM 831 N N . ILE A 1 110 ? -17.170 9.259 4.075 1.00 89.69 110 ILE A N 1
ATOM 832 C CA . ILE A 1 110 ? -16.390 8.161 3.498 1.00 89.69 110 ILE A CA 1
ATOM 833 C C . ILE A 1 110 ? -15.971 7.229 4.635 1.00 89.69 110 ILE A C 1
ATOM 835 O O . ILE A 1 110 ? -15.124 7.560 5.464 1.00 89.69 110 ILE A O 1
ATOM 839 N N . HIS A 1 111 ? -16.602 6.059 4.682 1.00 89.31 111 HIS A N 1
ATOM 840 C CA . HIS A 1 111 ? -16.357 5.048 5.703 1.00 89.31 111 HIS A CA 1
ATOM 841 C C . HIS A 1 111 ? -15.382 4.007 5.161 1.00 89.31 111 HIS A C 1
ATOM 843 O O . HIS A 1 111 ? -15.783 3.037 4.527 1.00 89.31 111 HIS A O 1
ATOM 849 N N . ASP A 1 112 ? -14.095 4.226 5.409 1.00 90.50 112 ASP A N 1
ATOM 850 C CA . ASP A 1 112 ? -13.048 3.253 5.109 1.00 90.50 112 ASP A CA 1
ATOM 851 C C . ASP A 1 112 ? -12.760 2.416 6.367 1.00 90.50 112 ASP A C 1
ATOM 853 O O . ASP A 1 112 ? -12.058 2.857 7.278 1.00 90.50 112 ASP A O 1
ATOM 857 N N . ALA A 1 113 ? -13.382 1.235 6.454 1.00 86.19 113 ALA A N 1
ATOM 858 C CA . ALA A 1 113 ? -13.326 0.378 7.642 1.00 86.19 113 ALA A CA 1
ATOM 859 C C . ALA A 1 113 ? -11.934 -0.234 7.876 1.00 86.19 113 ALA A C 1
ATOM 861 O O . ALA A 1 113 ? -11.492 -0.328 9.020 1.00 86.19 113 ALA A O 1
ATOM 862 N N . CYS A 1 114 ? -11.237 -0.613 6.800 1.00 86.81 114 CYS A N 1
ATOM 863 C CA . CYS A 1 114 ? -9.917 -1.248 6.870 1.00 86.81 114 CYS A CA 1
ATOM 864 C C . CYS A 1 114 ? -8.761 -0.265 6.610 1.00 86.81 114 CYS A C 1
ATOM 866 O O . CYS A 1 114 ? -7.598 -0.638 6.756 1.00 86.81 114 CYS A O 1
ATOM 868 N N . GLY A 1 115 ? -9.058 0.978 6.222 1.00 88.44 115 GLY A N 1
ATOM 869 C CA . GLY A 1 115 ? -8.059 1.951 5.782 1.00 88.44 115 GLY A CA 1
ATOM 870 C C . GLY A 1 115 ? -7.422 1.577 4.444 1.00 88.44 115 GLY A C 1
ATOM 871 O O . GLY A 1 115 ? -6.227 1.808 4.248 1.00 88.44 115 GLY A O 1
ATOM 872 N N . VAL A 1 116 ? -8.197 0.986 3.525 1.00 89.75 116 VAL A N 1
ATOM 873 C CA . VAL A 1 116 ? -7.709 0.524 2.215 1.00 89.75 116 VAL A CA 1
ATOM 874 C C . VAL A 1 116 ? -7.070 1.647 1.400 1.00 89.75 116 VAL A C 1
ATOM 876 O O . VAL A 1 116 ? -6.161 1.394 0.611 1.00 89.75 116 VAL A O 1
ATOM 879 N N . HIS A 1 117 ? -7.475 2.900 1.622 1.00 89.75 117 HIS A N 1
ATOM 880 C CA . HIS A 1 117 ? -6.863 4.040 0.951 1.00 89.75 117 HIS A CA 1
ATOM 881 C C . HIS A 1 117 ? -5.378 4.201 1.308 1.00 89.75 117 HIS A C 1
ATOM 883 O O . HIS A 1 117 ? -4.560 4.445 0.427 1.00 89.75 117 HIS A O 1
ATOM 889 N N . TYR A 1 118 ? -5.015 4.002 2.576 1.00 89.44 118 TYR A N 1
ATOM 890 C CA . TYR A 1 118 ? -3.627 4.084 3.045 1.00 89.44 118 TYR A CA 1
ATOM 891 C C . TYR A 1 118 ? -2.889 2.745 2.983 1.00 89.44 118 TYR A C 1
ATOM 893 O O . TYR A 1 118 ? -1.667 2.722 3.076 1.00 89.44 118 TYR A O 1
ATOM 901 N N . LEU A 1 119 ? -3.619 1.646 2.787 1.00 87.69 119 LEU A N 1
ATOM 902 C CA . LEU A 1 119 ? -3.058 0.310 2.590 1.00 87.69 119 LEU A CA 1
ATOM 903 C C . LEU A 1 119 ? -2.749 -0.017 1.119 1.00 87.69 119 LEU A C 1
ATOM 905 O O . LEU A 1 119 ? -1.833 -0.781 0.845 1.00 87.69 119 LEU A O 1
ATOM 909 N N . TYR A 1 120 ? -3.491 0.544 0.167 1.00 90.25 120 TYR A N 1
ATOM 910 C CA . TYR A 1 120 ? -3.321 0.238 -1.258 1.00 90.25 120 TYR A CA 1
ATOM 911 C C . TYR A 1 120 ? -3.288 1.494 -2.123 1.00 90.25 120 TYR A C 1
ATOM 913 O O . TYR A 1 120 ? -2.428 1.618 -2.988 1.00 90.25 120 TYR A O 1
ATOM 921 N N . GLY A 1 121 ? -4.190 2.449 -1.875 1.00 90.25 121 GLY A N 1
ATOM 922 C CA . GLY A 1 121 ? -4.340 3.637 -2.720 1.00 90.25 121 GLY A CA 1
ATOM 923 C C . GLY A 1 121 ? -3.096 4.528 -2.749 1.00 90.25 121 GLY A C 1
ATOM 924 O O . GLY A 1 121 ? -2.513 4.749 -3.807 1.00 90.25 121 GLY A O 1
ATOM 925 N N . VAL A 1 122 ? -2.675 5.033 -1.588 1.00 91.38 122 VAL A N 1
ATOM 926 C CA . VAL A 1 122 ? -1.511 5.925 -1.468 1.00 91.38 122 VAL A CA 1
ATOM 927 C C . VAL A 1 122 ? -0.198 5.221 -1.838 1.00 91.38 122 VAL A C 1
ATOM 929 O O . VAL A 1 122 ? 0.550 5.787 -2.633 1.00 91.38 122 VAL A O 1
ATOM 932 N N . PRO A 1 123 ? 0.089 3.995 -1.359 1.00 92.06 123 PRO A N 1
ATOM 933 C CA . PRO A 1 123 ? 1.268 3.244 -1.793 1.00 92.06 123 PRO A CA 1
ATOM 934 C C . PRO A 1 123 ? 1.284 2.932 -3.293 1.00 92.06 123 PRO A C 1
ATOM 936 O O . PRO A 1 123 ? 2.331 3.063 -3.914 1.00 92.06 123 PRO A O 1
ATOM 939 N N . GLY A 1 124 ? 0.143 2.585 -3.898 1.00 91.31 124 GLY A N 1
ATOM 940 C CA . GLY A 1 124 ? 0.054 2.360 -5.345 1.00 91.31 124 GLY A CA 1
ATOM 941 C C . GLY A 1 124 ? 0.260 3.641 -6.153 1.00 91.31 124 GLY A C 1
ATOM 942 O O . GLY A 1 124 ? 0.912 3.632 -7.193 1.00 91.31 124 GLY A O 1
ATOM 943 N N . PHE A 1 125 ? -0.218 4.781 -5.646 1.00 91.00 125 PHE A N 1
ATOM 944 C CA . PHE A 1 125 ? 0.097 6.076 -6.247 1.00 91.00 125 PHE A CA 1
ATOM 945 C C . PHE A 1 125 ? 1.588 6.422 -6.116 1.00 91.00 125 PHE A C 1
ATOM 947 O O . PHE A 1 125 ? 2.178 6.961 -7.050 1.00 91.00 125 PHE A O 1
ATOM 954 N N . GLN A 1 126 ? 2.215 6.088 -4.986 1.00 90.94 126 GLN A N 1
ATOM 955 C CA . GLN A 1 126 ? 3.656 6.248 -4.801 1.00 90.94 126 GLN A CA 1
ATOM 956 C C . GLN A 1 126 ? 4.449 5.385 -5.795 1.00 90.94 126 GLN A C 1
ATOM 958 O O . GLN A 1 126 ? 5.348 5.909 -6.446 1.00 90.94 126 GLN A O 1
ATOM 963 N N . ASP A 1 127 ? 4.088 4.110 -5.955 1.00 90.06 127 ASP A N 1
ATOM 964 C CA . ASP A 1 127 ? 4.706 3.200 -6.928 1.00 90.06 127 ASP A CA 1
ATOM 965 C C . ASP A 1 127 ? 4.611 3.745 -8.357 1.00 90.06 127 ASP A C 1
ATOM 967 O O . ASP A 1 127 ? 5.604 3.813 -9.079 1.00 90.06 127 ASP A O 1
ATOM 971 N N . TYR A 1 128 ? 3.436 4.253 -8.733 1.00 88.19 128 TYR A N 1
ATOM 972 C CA . TYR A 1 128 ? 3.236 4.913 -10.017 1.00 88.19 128 TYR A CA 1
ATOM 973 C C . TYR A 1 128 ? 4.204 6.094 -10.235 1.00 88.19 128 TYR A C 1
ATOM 975 O O . TYR A 1 128 ? 4.813 6.216 -11.301 1.00 88.19 128 TYR A O 1
ATOM 983 N N . LEU A 1 129 ? 4.379 6.963 -9.231 1.00 86.88 129 LEU A N 1
ATOM 984 C CA . LEU A 1 129 ? 5.318 8.089 -9.317 1.00 86.88 129 LEU A CA 1
ATOM 985 C C . LEU A 1 129 ? 6.768 7.613 -9.443 1.00 86.88 129 LEU A C 1
ATOM 987 O O . LEU A 1 129 ? 7.551 8.189 -10.200 1.00 86.88 129 LEU A O 1
ATOM 991 N N . THR A 1 130 ? 7.124 6.551 -8.728 1.00 85.25 130 THR A N 1
ATOM 992 C CA . THR A 1 130 ? 8.439 5.922 -8.826 1.00 85.25 130 THR A CA 1
ATOM 993 C C . THR A 1 130 ? 8.667 5.331 -10.221 1.00 85.25 130 THR A C 1
ATOM 995 O O . THR A 1 130 ? 9.724 5.551 -10.813 1.00 85.25 130 THR A O 1
ATOM 998 N N . ASN A 1 131 ? 7.667 4.664 -10.800 1.00 83.88 131 ASN A N 1
ATOM 999 C CA . ASN A 1 131 ? 7.722 4.130 -12.161 1.00 83.88 131 ASN A CA 1
ATOM 1000 C C . ASN A 1 131 ? 7.927 5.230 -13.212 1.00 83.88 131 ASN A C 1
ATOM 1002 O O . ASN A 1 131 ? 8.697 5.056 -14.156 1.00 83.88 131 ASN A O 1
ATOM 1006 N N . LEU A 1 132 ? 7.285 6.385 -13.011 1.00 80.00 132 LEU A N 1
ATOM 1007 C CA . LEU A 1 132 ? 7.424 7.549 -13.882 1.00 80.00 132 LEU A CA 1
ATOM 1008 C C . LEU A 1 132 ? 8.868 8.061 -13.945 1.00 80.00 132 LEU A C 1
ATOM 1010 O O . LEU A 1 132 ? 9.327 8.486 -15.003 1.00 80.00 132 LEU A O 1
ATOM 1014 N N . TYR A 1 133 ? 9.573 8.023 -12.812 1.00 71.25 133 TYR A N 1
ATOM 1015 C CA . TYR A 1 133 ? 10.954 8.489 -12.702 1.00 71.25 133 TYR A CA 1
ATOM 1016 C C . TYR A 1 133 ? 11.963 7.460 -13.225 1.00 71.25 133 TYR A C 1
ATOM 1018 O O . TYR A 1 133 ? 12.939 7.817 -13.884 1.00 71.25 133 TYR A O 1
ATOM 1026 N N . LEU A 1 134 ? 11.713 6.168 -13.000 1.00 69.00 134 LEU A N 1
ATOM 1027 C CA . LEU A 1 134 ? 12.645 5.076 -13.317 1.00 69.00 134 LEU A CA 1
ATOM 1028 C C . LEU A 1 134 ? 12.586 4.620 -14.784 1.00 69.00 134 LEU A C 1
ATOM 1030 O O . LEU A 1 134 ? 12.895 3.478 -15.115 1.00 69.00 134 LEU A O 1
ATOM 1034 N N . THR A 1 135 ? 12.216 5.547 -15.669 1.00 54.72 135 THR A N 1
ATOM 1035 C CA . THR A 1 135 ? 12.060 5.381 -17.117 1.00 54.72 135 THR A CA 1
ATOM 1036 C C . THR A 1 135 ? 13.093 4.460 -17.779 1.00 54.72 135 THR A C 1
ATOM 1038 O O . THR A 1 135 ? 14.258 4.814 -17.953 1.00 54.72 135 THR A O 1
ATOM 1041 N N . GLY A 1 136 ? 12.607 3.303 -18.233 1.00 53.16 136 GLY A N 1
ATOM 1042 C CA . GLY A 1 136 ? 13.314 2.383 -19.121 1.00 53.16 136 GLY A CA 1
ATOM 1043 C C . GLY A 1 136 ? 12.455 1.167 -19.469 1.00 53.16 136 GLY A C 1
ATOM 1044 O O . GLY A 1 136 ? 12.704 0.079 -18.966 1.00 53.16 136 GLY A O 1
ATOM 1045 N N . GLY A 1 137 ? 11.421 1.344 -20.302 1.00 56.28 137 GLY A N 1
ATOM 1046 C CA . GLY A 1 137 ? 10.528 0.262 -20.740 1.00 56.28 137 GLY A CA 1
ATOM 1047 C C . GLY A 1 137 ? 10.451 0.113 -22.267 1.00 56.28 137 GLY A C 1
ATOM 1048 O O . GLY A 1 137 ? 10.274 1.100 -22.977 1.00 56.28 137 GLY A O 1
ATOM 1049 N N . LEU A 1 138 ? 10.582 -1.135 -22.746 1.00 53.56 138 LEU A N 1
ATOM 1050 C CA . LEU A 1 138 ? 10.217 -1.674 -24.075 1.00 53.56 138 LEU A CA 1
ATOM 1051 C C . LEU A 1 138 ? 10.313 -0.699 -25.268 1.00 53.56 138 LEU A C 1
ATOM 1053 O O . LEU A 1 138 ? 9.300 -0.211 -25.763 1.00 53.56 138 LEU A O 1
ATOM 1057 N N . GLN A 1 139 ? 11.530 -0.476 -25.779 1.00 60.78 139 GLN A N 1
ATOM 1058 C CA . GLN A 1 139 ? 11.788 0.154 -27.092 1.00 60.78 139 GLN A CA 1
ATOM 1059 C C . GLN A 1 139 ? 11.148 1.544 -27.319 1.00 60.78 139 GLN A C 1
ATOM 1061 O O . GLN A 1 139 ? 11.022 1.991 -28.459 1.00 60.78 139 GLN A O 1
ATOM 1066 N N . ARG A 1 140 ? 10.750 2.256 -26.259 1.00 69.44 140 ARG A N 1
ATOM 1067 C CA . ARG A 1 140 ? 10.150 3.597 -26.329 1.00 69.44 140 ARG A CA 1
ATOM 1068 C C . ARG A 1 140 ? 11.051 4.619 -25.653 1.00 69.44 140 ARG A C 1
ATOM 1070 O O . ARG A 1 140 ? 11.787 4.296 -24.726 1.00 69.44 140 ARG A O 1
ATOM 1077 N N . SER A 1 141 ? 10.987 5.868 -26.112 1.00 79.25 141 SER A N 1
ATOM 1078 C CA . SER A 1 141 ? 11.677 6.962 -25.428 1.00 79.25 141 SER A CA 1
ATOM 1079 C C . SER A 1 141 ? 11.028 7.240 -24.071 1.00 79.25 141 SER A C 1
ATOM 1081 O O . SER A 1 141 ? 9.819 7.057 -23.896 1.00 79.25 141 SER A O 1
ATOM 1083 N N . ASN A 1 142 ? 11.823 7.742 -23.125 1.00 78.38 142 ASN A N 1
ATOM 1084 C CA . ASN A 1 142 ? 11.372 8.074 -21.771 1.00 78.38 142 ASN A CA 1
ATOM 1085 C C . ASN A 1 142 ? 10.144 8.999 -21.782 1.00 78.38 142 ASN A C 1
ATOM 1087 O O . ASN A 1 142 ? 9.179 8.761 -21.061 1.00 78.38 142 ASN A O 1
ATOM 1091 N N . AS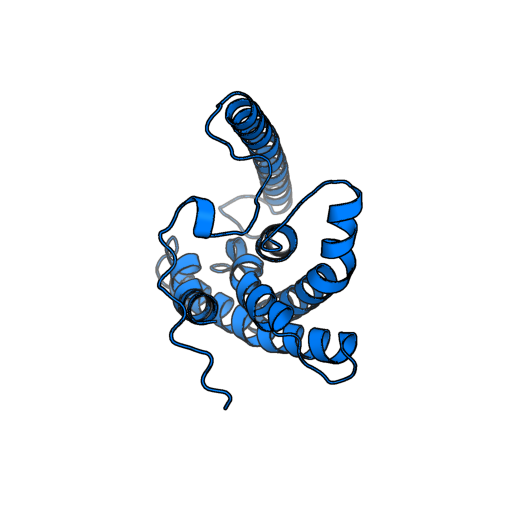N A 1 143 ? 10.134 9.992 -22.677 1.00 81.62 143 ASN A N 1
ATOM 1092 C CA . ASN A 1 143 ? 9.025 10.938 -22.818 1.00 81.62 143 ASN A CA 1
ATOM 1093 C C . ASN A 1 143 ? 7.722 10.249 -23.243 1.00 81.62 143 ASN A C 1
ATOM 1095 O O . ASN A 1 143 ? 6.652 10.586 -22.745 1.00 81.62 143 ASN A O 1
ATOM 1099 N N . ILE A 1 144 ? 7.801 9.272 -24.150 1.00 82.69 144 ILE A N 1
ATOM 1100 C CA . ILE A 1 144 ? 6.626 8.523 -24.601 1.00 82.69 144 ILE A CA 1
ATOM 1101 C C . ILE A 1 144 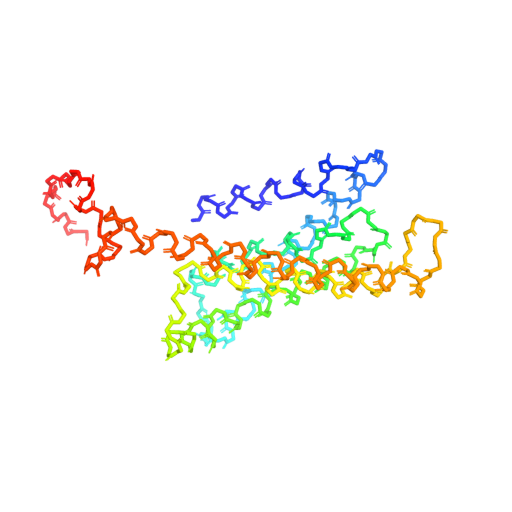? 6.135 7.602 -23.479 1.00 82.69 144 ILE A C 1
ATOM 1103 O O . ILE A 1 144 ? 4.934 7.540 -23.226 1.00 82.69 144 ILE A O 1
ATOM 1107 N N . GLN A 1 145 ? 7.046 6.929 -22.770 1.00 81.31 145 GLN A N 1
ATOM 1108 C CA . GLN A 1 145 ? 6.694 6.049 -21.654 1.00 81.31 145 GLN A CA 1
ATOM 1109 C C . GLN A 1 145 ? 5.932 6.803 -20.554 1.00 81.31 145 GLN A C 1
ATOM 1111 O O . GLN A 1 145 ? 4.902 6.324 -20.089 1.00 81.31 145 GLN A O 1
ATOM 1116 N N . VAL A 1 146 ? 6.388 8.009 -20.203 1.00 83.69 146 VAL A N 1
ATOM 1117 C CA . VAL A 1 146 ? 5.724 8.905 -19.242 1.00 83.69 146 VAL A CA 1
ATOM 1118 C C . VAL A 1 146 ? 4.275 9.195 -19.639 1.00 83.69 146 VAL A C 1
ATOM 1120 O O . VAL A 1 146 ? 3.374 9.102 -18.806 1.00 83.69 146 VAL A O 1
ATOM 1123 N N . VAL A 1 147 ? 4.031 9.489 -20.919 1.00 87.31 147 VAL A N 1
ATOM 1124 C CA . VAL A 1 147 ? 2.677 9.761 -21.428 1.00 87.31 147 VAL A CA 1
ATOM 1125 C C . VAL A 1 147 ? 1.785 8.522 -21.328 1.00 87.31 147 VAL A C 1
ATOM 1127 O O . VAL A 1 147 ? 0.639 8.636 -20.896 1.00 87.31 147 VAL A O 1
ATOM 1130 N N . TYR A 1 148 ? 2.296 7.337 -21.677 1.00 87.00 148 TYR A N 1
ATOM 1131 C CA . TYR A 1 148 ? 1.526 6.093 -21.565 1.00 87.00 148 TYR A CA 1
ATOM 1132 C C . TYR A 1 148 ? 1.199 5.731 -20.115 1.00 87.00 148 TYR A C 1
ATOM 1134 O O . TYR A 1 148 ? 0.072 5.320 -19.847 1.00 87.00 148 TYR A O 1
ATOM 1142 N N . GLN A 1 149 ? 2.140 5.920 -19.186 1.00 86.94 149 GLN A N 1
ATOM 1143 C CA . GLN A 1 149 ? 1.883 5.704 -17.762 1.00 86.94 149 GLN A CA 1
ATOM 1144 C C . GLN A 1 149 ? 0.791 6.662 -17.256 1.00 86.94 149 GLN A C 1
ATOM 1146 O O . GLN A 1 149 ? -0.179 6.221 -16.638 1.00 86.94 149 GLN A O 1
ATOM 1151 N N . ALA A 1 150 ? 0.864 7.950 -17.610 1.00 88.44 150 ALA A N 1
ATOM 1152 C CA . ALA A 1 150 ? -0.157 8.929 -17.227 1.00 88.44 150 ALA A CA 1
ATOM 1153 C C . ALA A 1 150 ? -1.537 8.591 -17.798 1.00 88.44 150 ALA A C 1
ATOM 1155 O O . ALA A 1 150 ? -2.536 8.643 -17.077 1.00 88.44 150 ALA A O 1
ATOM 1156 N N . ALA A 1 151 ? -1.593 8.184 -19.067 1.00 91.06 151 ALA A N 1
ATOM 1157 C CA . ALA A 1 151 ? -2.829 7.737 -19.694 1.00 91.06 151 ALA A CA 1
ATOM 1158 C C . ALA A 1 151 ? -3.405 6.491 -18.997 1.00 91.06 151 ALA A C 1
ATOM 1160 O O . ALA A 1 151 ? -4.609 6.440 -18.740 1.00 91.06 151 ALA A O 1
ATOM 1161 N N . ALA A 1 152 ? -2.559 5.519 -18.640 1.00 89.88 152 ALA A N 1
ATOM 1162 C CA . ALA A 1 152 ? -2.972 4.312 -17.929 1.00 89.88 152 ALA A CA 1
ATOM 1163 C C . ALA A 1 152 ? -3.534 4.623 -16.531 1.00 89.88 152 ALA A C 1
ATOM 1165 O O . ALA A 1 152 ? -4.566 4.063 -16.153 1.00 89.88 152 ALA A O 1
ATOM 1166 N N . LEU A 1 153 ? -2.923 5.552 -15.786 1.00 89.94 153 LEU A N 1
ATOM 1167 C CA . LEU A 1 153 ? -3.424 5.979 -14.476 1.00 89.94 153 LEU A CA 1
ATOM 1168 C C . LEU A 1 153 ? -4.797 6.651 -14.588 1.00 89.94 153 LEU A C 1
ATOM 1170 O O . LEU A 1 153 ? -5.724 6.282 -13.867 1.00 89.94 153 LEU A O 1
ATOM 1174 N N . VAL A 1 154 ? -4.945 7.613 -15.505 1.00 92.44 154 VAL A N 1
ATOM 1175 C CA . VAL A 1 154 ? -6.222 8.314 -15.722 1.00 92.44 154 VAL A CA 1
ATOM 1176 C C . VAL A 1 154 ? -7.316 7.325 -16.116 1.00 92.44 154 VAL A C 1
ATOM 1178 O O . VAL A 1 154 ? -8.413 7.371 -15.558 1.00 92.44 154 VAL A O 1
ATOM 1181 N N . LEU A 1 155 ? -7.011 6.393 -17.022 1.00 95.12 155 LEU A N 1
ATOM 1182 C CA . LEU A 1 155 ? -7.950 5.356 -17.437 1.00 95.12 155 LEU A CA 1
ATOM 1183 C C . LEU A 1 155 ? -8.340 4.442 -16.267 1.00 95.12 155 LEU A C 1
ATOM 1185 O O . LEU A 1 155 ? -9.523 4.170 -16.074 1.00 95.12 155 LEU A O 1
ATOM 1189 N N . THR A 1 156 ? -7.374 4.015 -15.452 1.00 93.62 156 THR A N 1
ATOM 1190 C CA . THR A 1 156 ? -7.616 3.161 -14.278 1.00 93.62 156 THR A CA 1
ATOM 1191 C C . THR A 1 156 ? -8.520 3.857 -13.262 1.00 93.62 156 THR A C 1
ATOM 1193 O O . THR A 1 156 ? -9.488 3.260 -12.784 1.00 93.62 156 THR A O 1
ATOM 1196 N N . LEU A 1 157 ? -8.266 5.136 -12.969 1.00 93.19 157 LEU A N 1
ATOM 1197 C CA . LEU A 1 157 ? -9.105 5.932 -12.071 1.00 93.19 157 LEU A CA 1
ATOM 1198 C C . LEU A 1 157 ? -10.519 6.112 -12.632 1.00 93.19 157 LEU A C 1
ATOM 1200 O O . LEU A 1 157 ? -11.488 5.920 -11.901 1.00 93.19 157 LEU A O 1
ATOM 1204 N N . ALA A 1 158 ? -10.652 6.418 -13.925 1.00 95.75 158 ALA A N 1
ATOM 1205 C CA . ALA A 1 158 ? -11.951 6.571 -14.572 1.00 95.75 158 ALA A CA 1
ATOM 1206 C C . ALA A 1 158 ? -12.770 5.272 -14.513 1.00 95.75 158 ALA A C 1
ATOM 1208 O O . ALA A 1 158 ? -13.919 5.290 -14.070 1.00 95.75 158 ALA A O 1
ATOM 1209 N N . MET A 1 159 ? -12.167 4.135 -14.883 1.00 96.44 159 MET A N 1
ATOM 1210 C CA . MET A 1 159 ? -12.828 2.828 -14.822 1.00 96.44 159 MET A CA 1
ATOM 1211 C C . MET A 1 159 ? -13.230 2.463 -13.391 1.00 96.44 159 MET A C 1
ATOM 1213 O O . MET A 1 159 ? -14.342 1.987 -13.170 1.00 96.44 159 MET A O 1
ATOM 1217 N N . THR A 1 160 ? -12.363 2.735 -12.413 1.00 94.94 160 THR A N 1
ATOM 1218 C CA . THR A 1 160 ? -12.640 2.434 -11.004 1.00 94.94 160 THR A CA 1
ATOM 1219 C C . THR A 1 160 ? -13.783 3.293 -10.469 1.00 94.94 160 THR A C 1
ATOM 1221 O O . THR A 1 160 ? -14.698 2.765 -9.847 1.00 94.94 160 THR A O 1
ATOM 1224 N N . ILE A 1 161 ? -13.785 4.602 -10.740 1.00 94.62 161 ILE A N 1
ATOM 1225 C CA . ILE A 1 161 ? -14.847 5.509 -10.280 1.00 94.62 161 ILE A CA 1
ATOM 1226 C C . ILE A 1 161 ? -16.194 5.111 -10.888 1.00 94.62 161 ILE A C 1
ATOM 1228 O O . ILE A 1 161 ? -17.179 4.988 -10.161 1.00 94.62 161 ILE A O 1
ATOM 1232 N N . VAL A 1 162 ? -16.240 4.868 -12.201 1.00 96.62 162 VAL A N 1
ATOM 1233 C CA . VAL A 1 162 ? -17.474 4.475 -12.896 1.00 96.62 162 VAL A CA 1
ATOM 1234 C C . VAL A 1 162 ? -17.966 3.111 -12.405 1.00 96.62 162 VAL A C 1
ATOM 1236 O O . VAL A 1 162 ? -19.141 2.968 -12.067 1.00 96.62 162 VAL A O 1
ATOM 1239 N N . GLY A 1 163 ? -17.070 2.125 -12.308 1.00 96.38 163 GLY A N 1
ATOM 1240 C CA . GLY A 1 163 ? -17.402 0.773 -11.859 1.00 96.38 163 GLY A CA 1
ATOM 1241 C C . GLY A 1 163 ? -17.900 0.736 -10.415 1.00 96.38 163 GLY A C 1
ATOM 1242 O O . GLY A 1 163 ? -18.939 0.140 -10.137 1.00 96.38 163 GLY A O 1
ATOM 1243 N N . VAL A 1 164 ? -17.213 1.426 -9.500 1.00 93.94 164 VAL A N 1
ATOM 1244 C CA . VAL A 1 164 ? -17.602 1.499 -8.082 1.00 93.94 164 VAL A CA 1
ATOM 1245 C C . VAL A 1 164 ? -18.893 2.294 -7.900 1.00 93.94 164 VAL A C 1
ATOM 1247 O O . VAL A 1 164 ? -19.728 1.900 -7.088 1.00 93.94 164 VAL A O 1
ATOM 1250 N N . PHE A 1 165 ? -19.108 3.372 -8.662 1.00 93.88 165 PHE A N 1
ATOM 1251 C CA . PHE A 1 165 ? -20.375 4.105 -8.629 1.00 93.88 165 PHE A CA 1
ATOM 1252 C C . PHE A 1 165 ? -21.542 3.212 -9.057 1.00 93.88 165 PHE A C 1
ATOM 1254 O O . PHE A 1 165 ? -22.547 3.140 -8.350 1.00 93.88 165 PHE A O 1
ATOM 1261 N N . PHE A 1 166 ? -21.393 2.490 -10.171 1.00 95.19 166 PHE A N 1
ATOM 1262 C CA . PHE A 1 166 ? -22.422 1.578 -10.661 1.00 95.19 166 PHE A CA 1
ATOM 1263 C C . PHE A 1 166 ? -22.690 0.434 -9.675 1.00 95.19 166 PHE A C 1
ATOM 1265 O O . PHE A 1 166 ? -23.839 0.203 -9.302 1.00 95.19 166 PHE A O 1
ATOM 1272 N N . ALA A 1 167 ? -21.641 -0.236 -9.191 1.00 92.81 167 ALA A N 1
ATOM 1273 C CA . ALA A 1 167 ? -21.766 -1.305 -8.203 1.00 92.81 167 ALA A CA 1
ATOM 1274 C C . ALA A 1 167 ? -22.406 -0.802 -6.898 1.00 92.81 167 ALA A C 1
ATOM 1276 O O . ALA A 1 167 ? -23.305 -1.442 -6.356 1.00 92.81 167 ALA A O 1
ATOM 1277 N N . GLY A 1 168 ? -22.004 0.376 -6.416 1.00 90.81 168 GLY A N 1
ATOM 1278 C CA . GLY A 1 168 ? -22.576 0.999 -5.226 1.00 90.81 168 GLY A CA 1
ATOM 1279 C C . GLY A 1 168 ? -24.043 1.400 -5.404 1.00 90.81 168 GLY A C 1
ATOM 1280 O O . GLY A 1 168 ? -24.840 1.226 -4.482 1.00 90.81 168 GLY A O 1
ATOM 1281 N N . ALA A 1 169 ? -24.424 1.903 -6.581 1.00 91.06 169 ALA A N 1
ATOM 1282 C CA . ALA A 1 169 ? -25.815 2.201 -6.912 1.00 91.06 169 ALA A CA 1
ATOM 1283 C C . ALA A 1 169 ? -26.661 0.920 -6.974 1.00 91.06 169 ALA A C 1
ATOM 1285 O O . ALA A 1 169 ? -27.737 0.874 -6.379 1.00 91.06 169 ALA A O 1
ATOM 1286 N N . LEU A 1 170 ? -26.147 -0.138 -7.609 1.00 92.06 170 LEU A N 1
ATOM 1287 C CA . LEU A 1 170 ? -26.804 -1.442 -7.672 1.00 92.06 170 LEU A CA 1
ATOM 1288 C C . LEU A 1 170 ? -27.013 -2.031 -6.271 1.00 92.06 170 LEU A C 1
ATOM 1290 O O . LEU A 1 170 ? -28.128 -2.417 -5.933 1.00 92.06 170 LEU A O 1
ATOM 1294 N N . LEU A 1 171 ? -25.983 -2.022 -5.419 1.00 89.62 171 LEU A N 1
ATOM 1295 C CA . LEU A 1 171 ? -26.084 -2.499 -4.035 1.00 89.62 171 LEU A CA 1
ATOM 1296 C C . LEU A 1 171 ? -27.125 -1.722 -3.219 1.00 89.62 171 LEU A C 1
ATOM 1298 O O . LEU A 1 171 ? -27.796 -2.310 -2.380 1.00 89.62 171 LEU A O 1
ATOM 1302 N N . ARG A 1 172 ? -27.314 -0.421 -3.477 1.00 85.56 172 ARG A N 1
ATOM 1303 C CA . ARG A 1 172 ? -28.364 0.371 -2.809 1.00 85.56 172 ARG A CA 1
ATOM 1304 C C . ARG A 1 172 ? -29.781 -0.009 -3.243 1.00 85.56 172 ARG A C 1
ATOM 1306 O O . ARG A 1 172 ? -30.705 0.196 -2.457 1.00 85.56 172 ARG A O 1
ATOM 1313 N N . LEU A 1 173 ? -29.952 -0.514 -4.466 1.00 87.06 173 LEU A N 1
ATOM 1314 C CA . LEU A 1 173 ? -31.239 -0.994 -4.981 1.00 87.06 173 LEU A CA 1
ATOM 1315 C C . LEU A 1 173 ? -31.576 -2.397 -4.464 1.00 87.06 173 LEU A C 1
ATOM 1317 O O . LEU A 1 173 ? -32.749 -2.727 -4.302 1.00 87.06 173 LEU A O 1
ATOM 1321 N N . LEU A 1 174 ? -30.561 -3.217 -4.187 1.00 84.31 174 LEU A N 1
ATOM 1322 C CA . LEU A 1 174 ? -30.751 -4.553 -3.637 1.00 84.31 174 LEU A CA 1
ATOM 1323 C C . LEU A 1 174 ? -31.183 -4.471 -2.163 1.00 84.31 174 LEU A C 1
ATOM 1325 O O . LEU A 1 174 ? -30.501 -3.903 -1.313 1.00 84.31 174 LEU A O 1
ATOM 1329 N N . ILE A 1 175 ? -32.328 -5.085 -1.853 1.00 69.50 175 ILE A N 1
ATOM 1330 C CA . ILE A 1 175 ? -32.953 -5.078 -0.515 1.00 69.50 175 ILE A CA 1
ATOM 1331 C C . ILE A 1 175 ? -32.102 -5.845 0.521 1.00 69.50 175 ILE A C 1
ATOM 1333 O O . ILE A 1 175 ? -32.272 -5.662 1.721 1.00 69.50 175 ILE A O 1
ATOM 1337 N N . PHE A 1 176 ? -31.145 -6.658 0.068 1.00 69.44 176 PHE A N 1
ATOM 1338 C CA . PHE A 1 176 ? -30.303 -7.511 0.913 1.00 69.44 176 PHE A CA 1
ATOM 1339 C C . PHE A 1 176 ? -29.222 -6.767 1.715 1.00 69.44 176 PHE A C 1
ATOM 1341 O O . PHE A 1 176 ? -28.560 -7.384 2.543 1.00 69.44 176 PHE A O 1
ATOM 1348 N N . VAL A 1 177 ? -29.018 -5.462 1.497 1.00 67.56 177 VAL A N 1
ATOM 1349 C CA . VAL A 1 177 ? -28.004 -4.701 2.243 1.00 67.56 177 VAL A CA 1
ATOM 1350 C C . VAL A 1 177 ? -28.582 -4.210 3.566 1.00 67.56 177 VAL A C 1
ATOM 1352 O O . VAL A 1 177 ? -29.446 -3.330 3.600 1.00 67.56 177 VAL A O 1
ATOM 1355 N N . GLN A 1 178 ? -28.072 -4.764 4.662 1.00 68.25 178 GLN A N 1
ATOM 1356 C CA . GLN A 1 178 ? -28.419 -4.368 6.020 1.00 68.25 178 GLN A CA 1
ATOM 1357 C C . GLN A 1 178 ? -27.966 -2.933 6.330 1.00 68.25 178 GLN A C 1
ATOM 1359 O O . GLN A 1 178 ? -26.863 -2.525 5.973 1.00 68.25 178 GLN A O 1
ATOM 1364 N N . LYS A 1 179 ? -28.836 -2.148 6.985 1.00 66.94 179 LYS A N 1
ATOM 1365 C CA . LYS A 1 179 ? -28.675 -0.683 7.107 1.00 66.94 179 LYS A CA 1
ATOM 1366 C C . LYS A 1 179 ? -28.412 -0.161 8.525 1.00 66.94 179 LYS A C 1
ATOM 1368 O O . LYS A 1 179 ? -28.146 1.033 8.660 1.00 66.94 179 LYS A O 1
ATOM 1373 N N . SER A 1 180 ? -28.508 -0.995 9.565 1.00 68.44 180 SER A N 1
ATOM 1374 C CA . SER A 1 180 ? -28.587 -0.515 10.959 1.00 68.44 180 SER A CA 1
ATOM 1375 C C . SER A 1 180 ? -27.617 -1.153 11.958 1.00 68.44 180 SER A C 1
ATOM 1377 O O . SER A 1 180 ? -27.309 -0.501 12.951 1.00 68.44 180 SER A O 1
ATOM 1379 N N . GLN A 1 181 ? -27.105 -2.363 11.717 1.00 78.62 181 GLN A N 1
ATOM 1380 C CA . GLN A 1 181 ? -26.142 -3.030 12.608 1.00 78.62 181 GLN A CA 1
ATOM 1381 C C . GLN A 1 181 ? -24.883 -3.368 11.812 1.00 78.62 181 GLN A C 1
ATOM 1383 O O . GLN A 1 181 ? -24.862 -4.316 11.033 1.00 78.62 181 GLN A O 1
ATOM 1388 N N . TYR A 1 182 ? -23.862 -2.523 11.950 1.00 82.00 182 TYR A N 1
ATOM 1389 C CA . TYR A 1 182 ? -22.565 -2.707 11.303 1.00 82.00 182 TYR A CA 1
ATOM 1390 C C . TYR A 1 182 ? -21.582 -3.323 12.297 1.00 82.00 182 TYR A C 1
ATOM 1392 O O . TYR A 1 182 ? -21.557 -2.900 13.450 1.00 82.00 182 TYR A O 1
ATOM 1400 N N . LEU A 1 183 ? -20.720 -4.229 11.817 1.00 83.25 183 LEU A N 1
ATOM 1401 C CA . LEU A 1 183 ? -19.662 -4.878 12.612 1.00 83.25 183 LEU A CA 1
ATOM 1402 C C . LEU A 1 183 ? -20.200 -5.724 13.782 1.00 83.25 183 LEU A C 1
ATOM 1404 O O . LEU A 1 183 ? -19.527 -5.857 14.802 1.00 83.25 183 LEU A O 1
ATOM 1408 N N . ASP A 1 184 ? -21.407 -6.268 13.625 1.00 85.94 184 ASP A N 1
ATOM 1409 C CA . ASP A 1 184 ? -22.053 -7.159 14.583 1.00 85.94 184 ASP A CA 1
ATOM 1410 C C . ASP A 1 184 ? -22.312 -8.514 13.916 1.00 85.94 184 ASP A C 1
ATOM 1412 O O . ASP A 1 184 ? -23.140 -8.627 13.007 1.00 85.94 184 ASP A O 1
ATOM 1416 N N . ASP A 1 185 ? -21.564 -9.529 14.341 1.00 87.12 185 ASP A N 1
ATOM 1417 C CA . ASP A 1 185 ? -21.649 -10.868 13.761 1.00 87.12 185 ASP A CA 1
ATOM 1418 C C . ASP A 1 185 ? -22.960 -11.578 14.138 1.00 87.12 185 ASP A C 1
ATOM 1420 O O . ASP A 1 185 ? -23.395 -12.460 13.396 1.00 87.12 185 ASP A O 1
ATOM 1424 N N . GLU A 1 186 ? -23.638 -11.170 15.222 1.00 86.44 186 GLU A N 1
ATOM 1425 C CA . GLU A 1 186 ? -24.873 -11.811 15.710 1.00 86.44 186 GLU A CA 1
ATOM 1426 C C . GLU A 1 186 ? -26.011 -11.768 14.685 1.00 86.44 186 GLU A C 1
ATOM 1428 O O . GLU A 1 186 ? -26.916 -12.603 14.704 1.00 86.44 186 GLU A O 1
ATOM 1433 N N . VAL A 1 187 ? -25.973 -10.814 13.754 1.00 85.19 187 VAL A N 1
ATOM 1434 C CA . VAL A 1 187 ? -27.028 -10.686 12.747 1.00 85.19 187 VAL A CA 1
ATOM 1435 C C . VAL A 1 187 ? -26.978 -11.810 11.707 1.00 85.19 187 VAL A C 1
ATOM 1437 O O . VAL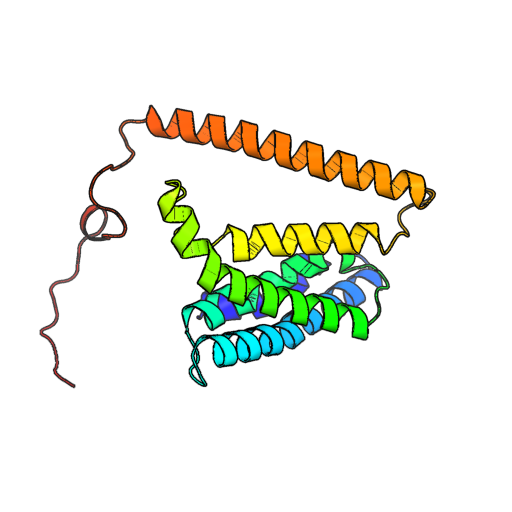 A 1 187 ? -27.996 -12.168 11.111 1.00 85.19 187 VAL A O 1
ATOM 1440 N N . HIS A 1 188 ? -25.794 -12.363 11.457 1.00 86.00 188 HIS A N 1
ATOM 1441 C CA . HIS A 1 188 ? -25.589 -13.377 10.421 1.00 86.00 188 HIS A CA 1
ATOM 1442 C C . HIS A 1 188 ? -25.131 -14.722 10.976 1.00 86.00 188 HIS A C 1
ATOM 1444 O O . HIS A 1 188 ? -25.241 -15.732 10.279 1.00 86.00 188 HIS A O 1
ATOM 1450 N N . TRP A 1 189 ? -24.646 -14.752 12.214 1.00 88.38 189 TRP A N 1
ATOM 1451 C CA . TRP A 1 189 ? -24.050 -15.927 12.821 1.00 88.38 189 TRP A CA 1
ATOM 1452 C C . TRP A 1 189 ? -24.682 -16.229 14.169 1.00 88.38 189 TRP A C 1
ATOM 1454 O O . TRP A 1 189 ? -24.990 -15.342 14.961 1.00 88.38 189 TRP A O 1
ATOM 1464 N N . TYR A 1 190 ? -24.820 -17.522 14.450 1.00 88.25 190 TYR A N 1
ATOM 1465 C CA . TYR A 1 190 ? -25.116 -17.973 15.798 1.00 88.25 190 TYR A CA 1
ATOM 1466 C C . TYR A 1 190 ? -23.943 -17.622 16.716 1.00 88.25 190 TYR A C 1
ATOM 1468 O O . TYR A 1 190 ? -22.812 -18.054 16.475 1.00 88.25 190 TYR A O 1
ATOM 1476 N N . LYS A 1 191 ? -24.216 -16.865 17.779 1.00 84.38 191 LYS A N 1
ATOM 1477 C CA . LYS A 1 191 ? -23.236 -16.575 18.819 1.00 84.38 191 LYS A CA 1
ATOM 1478 C C . LYS A 1 191 ? -23.208 -17.730 19.823 1.00 84.38 191 LYS A C 1
ATOM 1480 O O . LYS A 1 191 ? -24.254 -18.050 20.384 1.00 84.38 191 LYS A O 1
ATOM 1485 N N . PRO A 1 192 ? -22.045 -18.361 20.058 1.00 83.56 192 PRO A N 1
ATOM 1486 C CA . PRO A 1 192 ? -21.911 -19.347 21.121 1.00 83.56 192 PRO A CA 1
ATOM 1487 C C . PRO A 1 192 ? -22.291 -18.730 22.469 1.00 83.56 192 PRO A C 1
ATOM 1489 O O . PRO A 1 192 ? -21.953 -17.571 22.722 1.00 83.56 192 PRO A O 1
ATOM 1492 N N . ASP A 1 193 ? -22.949 -19.505 23.331 1.00 82.31 193 ASP A N 1
ATOM 1493 C CA . ASP A 1 193 ? -23.236 -19.074 24.699 1.00 82.31 193 ASP A CA 1
ATOM 1494 C C . ASP A 1 193 ? -21.932 -18.649 25.385 1.00 82.31 193 ASP A C 1
ATOM 1496 O O . ASP A 1 193 ? -20.903 -19.324 25.262 1.00 82.31 193 ASP A O 1
ATOM 1500 N N . GLU A 1 194 ? -21.955 -17.517 26.092 1.00 70.06 194 GLU A N 1
ATOM 1501 C CA . GLU A 1 194 ? -20.789 -17.041 26.830 1.00 70.06 194 GLU A CA 1
ATOM 1502 C C . GLU A 1 194 ? -20.383 -18.103 27.860 1.00 70.06 194 GLU A C 1
ATOM 1504 O O . GLU A 1 194 ? -21.040 -18.294 28.885 1.00 70.06 194 GLU A O 1
ATOM 1509 N N . ILE A 1 195 ? -19.274 -18.803 27.602 1.00 62.50 195 ILE A N 1
ATOM 1510 C CA . ILE A 1 195 ? -18.570 -19.565 28.631 1.00 62.50 195 ILE A CA 1
ATOM 1511 C C . ILE A 1 195 ? -18.147 -18.518 29.658 1.00 62.50 195 ILE A C 1
ATOM 1513 O O . ILE A 1 195 ? -17.271 -17.701 29.372 1.00 62.50 195 ILE A O 1
ATOM 1517 N N . GLY A 1 196 ? -18.861 -18.491 30.789 1.00 54.38 196 GLY A N 1
ATOM 1518 C CA . GLY A 1 196 ? -18.829 -17.415 31.774 1.00 54.38 196 GLY A CA 1
ATOM 1519 C C . GLY A 1 196 ? -17.430 -16.854 31.981 1.00 54.38 196 GLY A C 1
ATOM 1520 O O . GLY A 1 196 ? -16.478 -17.608 32.166 1.00 54.38 196 GLY A O 1
ATOM 1521 N N . SER A 1 197 ? -17.332 -15.525 31.926 1.00 51.91 197 SER A N 1
ATOM 1522 C CA . SER A 1 197 ? -16.113 -14.745 32.112 1.00 51.91 197 SER A CA 1
ATOM 1523 C C . SER A 1 197 ? -15.219 -15.343 33.203 1.00 51.91 197 SER A C 1
ATOM 1525 O O . SER A 1 197 ? -15.416 -15.086 34.396 1.00 51.91 197 SER A O 1
ATOM 1527 N N . VAL A 1 198 ? -14.220 -16.131 32.805 1.00 54.84 198 VAL A N 1
ATOM 1528 C CA . VAL A 1 198 ? -13.105 -16.459 33.684 1.00 54.84 198 VAL A CA 1
ATOM 1529 C C . VAL A 1 198 ? -12.355 -15.147 33.832 1.00 54.84 198 VAL A C 1
ATOM 1531 O O . VAL A 1 198 ? -11.648 -14.717 32.923 1.00 54.84 198 VAL A O 1
ATOM 1534 N N . LYS A 1 199 ? -12.603 -14.454 34.947 1.00 47.75 199 LYS A N 1
ATOM 1535 C CA . LYS A 1 199 ? -11.770 -13.340 35.393 1.00 47.75 199 LYS A CA 1
ATOM 1536 C C . LYS A 1 199 ? -10.360 -13.903 35.578 1.00 47.75 199 LYS A C 1
ATOM 1538 O O . LYS A 1 199 ? -10.112 -14.586 36.569 1.00 47.75 199 LYS A O 1
ATOM 1543 N N . LEU A 1 200 ? -9.502 -13.694 34.581 1.00 45.38 200 LEU A N 1
ATOM 1544 C CA . LEU A 1 200 ? -8.052 -13.806 34.722 1.00 45.38 200 LEU A CA 1
ATOM 1545 C C . LEU A 1 200 ? -7.530 -12.609 35.520 1.00 45.38 200 LEU A C 1
ATOM 1547 O O . LEU A 1 200 ? -8.061 -11.493 35.310 1.00 45.38 200 LEU A O 1
#

Foldseek 3Di:
DVVQVVLLVCLLVVLLVPPDDQLSVQLSLLLNLLLVLLLVLLQVLQCVVVVRDHDVLLNRQLSRLRSLLCRVPSSPPPDSVVSSVSSSVLSNQLNCCVPPPQVVCVVVVNNDPSSVCSSHVVSNVNSLVVCLVSDDDDPDDSVVVNVVSVVVVVVVVVCCVVVCVVVVVVVVVDPPDDDDDPPDCVVPDDDPDPPPDPPD

Radius of gyration: 20.15 Å; chains: 1; bounding box: 52×33×62 Å

pLDDT: mean 86.48, std 10.49, range [45.38, 96.62]